Protein AF-A0A914Y2A0-F1 (afdb_monomer_lite)

Foldseek 3Di:
DLLVVQQVVLQVVLLVLLVVLVVLVVVLVVVLVVCVVVVPPDPVVNVVSNVVSVVVSVVSVVCSCPLSVDDPCCNVVVHDDRQRDPVNVVVQLVCLLVVVCPPPPDRNDPVSVVVSVVSSVVSNVVVVVVVVVVVVVVVVVVVVVVVVVVVVVVVVVVVVVVVVVVVVVVVVVCVVVPPDPPCPDPDDDDDD

Secondary structure (DSSP, 8-state):
-HHHHHHHHHHHHHHHHHHHHHHHHHHHHHHHHHHHHTT---HHHHHHHHHHHHHHHHHHHHHHHHHH---HHHHHHT-------HHHHHHHHHHHHTT----SS---SHHHHHHHHHHHHHHHHHHHHHHHHHHHHHHHHHHHHHHHHHHHHHHHHHHHHHHHHHHHHHHHHHHHTT--S-----------

Organism: NCBI:txid310955

Radius of gyration: 39.65 Å; chains: 1; bounding box: 54×58×122 Å

Sequence (192 aa):
MLAYFENPNELATKRQQLNLLYLRQEQFVSSVLQLAENNETDRKVWTDIARMHMHNMSDHLFVAFEKYFLTSTEVKKNSTLEVWTFSTAIFFAVTTLTTIGYGNPVPITRAGRLACILFSLFGIPLTLVTIADLGKFLSEHLIWLYGNYLKMKHYLFRRVENRKEKREHVCEQCQHRGISPHMVPIEEQKFA

Structure (mmCIF, N/CA/C/O backbone):
data_AF-A0A914Y2A0-F1
#
_entry.id   AF-A0A914Y2A0-F1
#
loop_
_atom_site.group_PDB
_atom_site.id
_atom_site.type_symbol
_atom_site.label_atom_id
_atom_site.label_alt_id
_atom_site.label_comp_id
_atom_site.label_asym_id
_atom_site.label_entity_id
_atom_site.label_seq_id
_atom_site.pdbx_PDB_ins_code
_atom_site.Cartn_x
_atom_site.Cartn_y
_atom_site.Cartn_z
_atom_site.occupancy
_atom_site.B_iso_or_equiv
_atom_site.auth_seq_id
_atom_site.auth_comp_id
_atom_site.auth_asym_id
_atom_site.auth_atom_id
_atom_site.pdbx_PDB_model_num
ATOM 1 N N . MET A 1 1 ? -4.923 -12.654 5.489 1.00 57.22 1 MET A N 1
ATOM 2 C CA . MET A 1 1 ? -5.687 -13.378 4.447 1.00 57.22 1 MET A CA 1
ATOM 3 C C . MET A 1 1 ? -5.523 -12.719 3.076 1.00 57.22 1 MET A C 1
ATOM 5 O O . MET A 1 1 ? -4.985 -13.377 2.204 1.00 57.22 1 MET A O 1
ATOM 9 N N . LEU A 1 2 ? -5.857 -11.430 2.903 1.00 62.47 2 LEU A N 1
ATOM 10 C CA . LEU A 1 2 ? -5.622 -10.676 1.651 1.00 62.47 2 LEU A CA 1
ATOM 11 C C . LEU A 1 2 ? -4.149 -10.672 1.198 1.00 62.47 2 LEU A C 1
ATOM 13 O O . LEU A 1 2 ? -3.850 -11.138 0.106 1.00 62.47 2 LEU A O 1
ATOM 17 N N . ALA A 1 3 ? -3.219 -10.281 2.076 1.00 62.06 3 ALA A N 1
ATOM 18 C CA . ALA A 1 3 ? -1.785 -10.263 1.760 1.00 62.06 3 ALA A CA 1
ATOM 19 C C . ALA A 1 3 ? -1.224 -11.634 1.339 1.00 62.06 3 ALA A C 1
ATOM 21 O O . ALA A 1 3 ? -0.366 -11.706 0.478 1.00 62.06 3 ALA A O 1
ATOM 22 N N . TYR A 1 4 ? -1.734 -12.739 1.890 1.00 64.94 4 TYR A N 1
ATOM 23 C CA . TYR A 1 4 ? -1.247 -14.079 1.545 1.00 64.94 4 TYR A CA 1
ATOM 24 C C . TYR A 1 4 ? -1.625 -14.492 0.111 1.00 64.94 4 TYR A C 1
ATOM 26 O O . TYR A 1 4 ? -0.848 -15.162 -0.561 1.00 64.94 4 TYR A O 1
ATOM 34 N N . PHE A 1 5 ? -2.796 -14.065 -0.372 1.00 65.00 5 PHE A N 1
ATOM 35 C CA . PHE A 1 5 ? -3.260 -14.361 -1.731 1.00 65.00 5 PHE A CA 1
ATOM 36 C C . PHE A 1 5 ? -2.763 -13.354 -2.777 1.00 65.00 5 PHE A C 1
ATOM 38 O O . PHE A 1 5 ? -2.503 -13.732 -3.917 1.00 65.00 5 PHE A O 1
ATOM 45 N N . GLU A 1 6 ? -2.635 -12.079 -2.412 1.00 71.50 6 GLU A N 1
ATOM 46 C CA . GLU A 1 6 ? -2.276 -11.001 -3.343 1.00 71.50 6 GLU A CA 1
ATOM 47 C C . GLU A 1 6 ? -0.777 -10.980 -3.662 1.00 71.50 6 GLU A C 1
ATOM 49 O O . GLU A 1 6 ? -0.380 -10.817 -4.816 1.00 71.50 6 GLU A O 1
ATOM 54 N N . ASN A 1 7 ? 0.048 -11.202 -2.638 1.00 77.19 7 ASN A N 1
ATOM 55 C CA . ASN A 1 7 ? 1.496 -11.060 -2.700 1.00 77.19 7 ASN A CA 1
ATOM 56 C C . ASN A 1 7 ? 2.175 -11.901 -3.801 1.00 77.19 7 ASN A C 1
ATOM 58 O O . ASN A 1 7 ? 2.920 -11.321 -4.593 1.00 77.19 7 ASN A O 1
ATOM 62 N N . PRO A 1 8 ? 1.901 -13.216 -3.966 1.00 78.00 8 PRO A N 1
ATOM 63 C CA . PRO A 1 8 ? 2.547 -13.994 -5.026 1.00 78.00 8 PRO A CA 1
ATOM 64 C C . PRO A 1 8 ? 2.156 -13.518 -6.432 1.00 78.00 8 PRO A C 1
ATOM 66 O O . PRO A 1 8 ? 2.989 -13.515 -7.338 1.00 78.00 8 PRO A O 1
ATOM 69 N N . ASN A 1 9 ? 0.906 -13.086 -6.622 1.00 78.56 9 ASN A N 1
ATOM 70 C CA . ASN A 1 9 ? 0.416 -12.663 -7.931 1.00 78.56 9 ASN A CA 1
ATOM 71 C C . ASN A 1 9 ? 0.926 -11.261 -8.305 1.00 78.56 9 ASN A C 1
ATOM 73 O O . ASN A 1 9 ? 1.260 -11.001 -9.464 1.00 78.56 9 ASN A O 1
ATOM 77 N N . GLU A 1 10 ? 1.038 -10.365 -7.321 1.00 78.69 10 GLU A N 1
ATOM 78 C CA . GLU A 1 10 ? 1.652 -9.053 -7.514 1.00 78.69 10 GLU A CA 1
ATOM 79 C C . GLU A 1 10 ? 3.151 -9.177 -7.814 1.00 78.69 10 GLU A C 1
ATOM 81 O O . GLU A 1 10 ? 3.614 -8.585 -8.792 1.00 78.69 10 GLU A O 1
ATOM 86 N N . LEU A 1 11 ? 3.896 -9.994 -7.054 1.00 82.38 11 LEU A N 1
ATOM 87 C CA . LEU A 1 11 ? 5.323 -10.221 -7.314 1.00 82.38 11 LEU A CA 1
ATOM 88 C C . LEU A 1 11 ? 5.560 -10.801 -8.708 1.00 82.38 11 LEU A C 1
ATOM 90 O O . LEU A 1 11 ? 6.432 -10.315 -9.428 1.00 82.38 11 LEU A O 1
ATOM 94 N N . ALA A 1 12 ? 4.785 -11.813 -9.106 1.00 83.69 12 ALA A N 1
ATOM 95 C CA . ALA A 1 12 ? 4.912 -12.426 -10.426 1.00 83.69 12 ALA A CA 1
ATOM 96 C C . ALA A 1 12 ? 4.659 -11.405 -11.545 1.00 83.69 12 ALA A C 1
ATOM 98 O O . ALA A 1 12 ? 5.443 -11.308 -12.492 1.00 83.69 12 ALA A O 1
ATOM 99 N N . THR A 1 13 ? 3.613 -10.586 -11.401 1.00 83.69 13 THR A N 1
ATOM 100 C CA . THR A 1 13 ? 3.273 -9.547 -12.381 1.00 83.69 13 THR A CA 1
ATOM 101 C C . THR A 1 13 ? 4.366 -8.480 -12.459 1.00 83.69 13 THR A C 1
ATOM 103 O O . THR A 1 13 ? 4.811 -8.137 -13.557 1.00 83.69 13 THR A O 1
ATOM 106 N N . LYS A 1 14 ? 4.861 -7.994 -11.313 1.00 85.69 14 LYS A N 1
ATOM 107 C CA . LYS A 1 14 ? 5.969 -7.027 -11.256 1.00 85.69 14 LYS A CA 1
ATOM 108 C C . LYS A 1 14 ? 7.238 -7.590 -11.881 1.00 85.69 14 LYS A C 1
ATOM 110 O O . LYS A 1 14 ? 7.864 -6.912 -12.694 1.00 85.69 14 LYS A O 1
ATOM 115 N N . ARG A 1 15 ? 7.584 -8.844 -11.577 1.00 88.12 15 ARG A N 1
ATOM 116 C CA . ARG A 1 15 ? 8.750 -9.527 -12.154 1.00 88.12 15 ARG A CA 1
ATOM 117 C C . ARG A 1 15 ? 8.633 -9.642 -13.671 1.00 88.12 15 ARG A C 1
ATOM 119 O O . ARG A 1 15 ? 9.605 -9.386 -14.375 1.00 88.12 15 ARG A O 1
ATOM 126 N N . GLN A 1 16 ? 7.448 -9.970 -14.181 1.00 88.81 16 GLN A N 1
ATOM 127 C CA . GLN A 1 16 ? 7.201 -10.036 -15.619 1.00 88.81 16 GLN A CA 1
ATOM 128 C C . GLN A 1 16 ? 7.364 -8.667 -16.295 1.00 88.81 16 GLN A C 1
ATOM 130 O O . GLN A 1 16 ? 8.034 -8.582 -17.321 1.00 88.81 16 GLN A O 1
ATOM 135 N N . GLN A 1 17 ? 6.801 -7.594 -15.728 1.00 88.81 17 GLN A N 1
ATOM 136 C CA . GLN A 1 17 ? 6.954 -6.241 -16.288 1.00 88.81 17 GLN A CA 1
ATOM 137 C C . GLN A 1 17 ? 8.407 -5.766 -16.258 1.00 88.81 17 GLN A C 1
ATOM 139 O O . GLN A 1 17 ? 8.889 -5.180 -17.225 1.00 88.81 17 GLN A O 1
ATOM 144 N N . LEU A 1 18 ? 9.123 -6.075 -15.179 1.00 89.44 18 LEU A N 1
ATOM 145 C CA . LEU A 1 18 ? 10.545 -5.794 -15.051 1.00 89.44 18 LEU A CA 1
ATOM 146 C C . LEU A 1 18 ? 11.345 -6.496 -16.162 1.00 89.44 18 LEU A C 1
ATOM 148 O O . LEU A 1 18 ? 12.092 -5.844 -16.884 1.00 89.44 18 LEU A O 1
ATOM 152 N N . ASN A 1 19 ? 11.118 -7.797 -16.370 1.00 91.31 19 ASN A N 1
ATOM 153 C CA . ASN A 1 19 ? 11.771 -8.557 -17.438 1.00 91.31 19 ASN A CA 1
ATOM 154 C C . ASN A 1 19 ? 11.473 -7.972 -18.829 1.00 91.31 19 ASN A C 1
ATOM 156 O O . ASN A 1 19 ? 12.371 -7.900 -19.664 1.00 91.31 19 ASN A O 1
ATOM 160 N N . LEU A 1 20 ? 10.237 -7.524 -19.076 1.00 90.88 20 LEU A N 1
ATOM 161 C CA . LEU A 1 20 ? 9.863 -6.871 -20.336 1.00 90.88 20 LEU A CA 1
ATOM 162 C C . LEU A 1 20 ? 10.605 -5.544 -20.547 1.00 90.88 20 LEU A C 1
ATOM 164 O O . LEU A 1 20 ? 11.030 -5.267 -21.668 1.00 90.88 20 LEU A O 1
ATOM 168 N N . LEU A 1 21 ? 10.786 -4.739 -19.496 1.00 90.50 21 LEU A N 1
ATOM 169 C CA . LEU A 1 21 ? 11.558 -3.493 -19.568 1.00 90.50 21 LEU A CA 1
ATOM 170 C C . LEU A 1 21 ? 13.028 -3.762 -19.903 1.00 90.50 21 LEU A C 1
ATOM 172 O O . LEU A 1 21 ? 13.578 -3.093 -20.774 1.00 90.50 21 LEU A O 1
ATOM 176 N N . TYR A 1 22 ? 13.642 -4.763 -19.272 1.00 90.12 22 TYR A N 1
ATOM 177 C CA . TYR A 1 22 ? 15.021 -5.154 -19.579 1.00 90.12 22 TYR A CA 1
ATOM 178 C C . TYR A 1 22 ? 15.163 -5.700 -21.000 1.00 90.12 22 TYR A C 1
ATOM 180 O O . TYR A 1 22 ? 16.041 -5.268 -21.739 1.00 90.12 22 TYR A O 1
ATOM 188 N N . LEU A 1 23 ? 14.252 -6.573 -21.433 1.00 92.44 23 LEU A N 1
ATOM 189 C CA . LEU A 1 23 ? 14.251 -7.092 -22.800 1.00 92.44 23 LEU A CA 1
ATOM 190 C C . LEU A 1 23 ? 14.114 -5.964 -23.837 1.00 92.44 23 LEU A C 1
ATOM 192 O O . LEU A 1 23 ? 14.756 -6.009 -24.882 1.00 92.44 23 LEU A O 1
ATOM 196 N N . ARG A 1 24 ? 13.337 -4.915 -23.533 1.00 90.69 24 ARG A N 1
ATOM 197 C CA . ARG A 1 24 ? 13.223 -3.707 -24.368 1.00 90.69 24 ARG A CA 1
ATOM 198 C C . ARG A 1 24 ? 14.543 -2.951 -24.491 1.00 90.69 24 ARG A C 1
ATOM 200 O O . ARG A 1 24 ? 14.857 -2.451 -25.569 1.00 90.69 24 ARG A O 1
ATOM 207 N N . GLN A 1 25 ? 15.270 -2.826 -23.382 1.00 91.62 25 GLN A N 1
ATOM 208 C CA . GLN A 1 25 ? 16.567 -2.152 -23.344 1.00 91.62 25 GLN A CA 1
ATOM 209 C C . GLN A 1 25 ? 17.583 -2.911 -24.191 1.00 91.62 25 GLN A C 1
ATOM 211 O O . GLN A 1 25 ? 18.225 -2.304 -25.044 1.00 91.62 25 GLN A O 1
ATOM 216 N N . GLU A 1 26 ? 17.650 -4.233 -24.032 1.00 92.94 26 GLU A N 1
ATOM 217 C CA . GLU A 1 26 ? 18.507 -5.095 -24.852 1.00 92.94 26 GLU A CA 1
ATOM 218 C C . GLU A 1 26 ? 18.142 -5.000 -26.337 1.00 92.94 26 GLU A C 1
ATOM 220 O O . GLU A 1 26 ? 19.017 -4.826 -27.181 1.00 92.94 26 GLU A O 1
ATOM 225 N N . GLN A 1 27 ? 16.845 -5.011 -26.669 1.00 93.50 27 GLN A N 1
ATOM 226 C CA . GLN A 1 27 ? 16.384 -4.804 -28.044 1.00 93.50 27 GLN A CA 1
ATOM 227 C C . GLN A 1 27 ? 16.846 -3.458 -28.605 1.00 93.50 27 GLN A C 1
ATOM 229 O O . GLN A 1 27 ? 17.361 -3.415 -29.717 1.00 93.50 27 GLN A O 1
ATOM 234 N N . PHE A 1 28 ? 16.713 -2.370 -27.845 1.00 94.31 28 PHE A N 1
ATOM 235 C CA . PHE A 1 28 ? 17.199 -1.057 -28.269 1.00 94.31 28 PHE A CA 1
ATOM 236 C C . PHE A 1 28 ? 18.710 -1.059 -28.524 1.00 94.31 28 PHE A C 1
ATOM 238 O O . PHE A 1 28 ? 19.144 -0.623 -29.590 1.00 94.31 28 PHE A O 1
ATOM 245 N N . VAL A 1 29 ? 19.500 -1.582 -27.581 1.00 94.69 29 VAL A N 1
ATOM 246 C CA . VAL A 1 29 ? 20.959 -1.682 -27.727 1.00 94.69 29 VAL A CA 1
ATOM 247 C C . VAL A 1 29 ? 21.313 -2.510 -28.962 1.00 94.69 29 VAL A C 1
ATOM 249 O O . VAL A 1 29 ? 22.129 -2.071 -29.768 1.00 94.69 29 VAL A O 1
ATOM 252 N N . SER A 1 30 ? 20.650 -3.650 -29.168 1.00 94.81 30 SER A N 1
ATOM 253 C CA . SER A 1 30 ? 20.883 -4.509 -30.331 1.00 94.81 30 SER A CA 1
ATOM 254 C C . SER A 1 30 ? 20.553 -3.814 -31.656 1.00 94.81 30 SER A C 1
ATOM 256 O O . SER A 1 30 ? 21.367 -3.869 -32.572 1.00 94.81 30 SER A O 1
ATOM 258 N N . SER A 1 31 ? 19.436 -3.081 -31.746 1.00 93.94 31 SER A N 1
ATOM 259 C CA . SER A 1 31 ? 19.069 -2.317 -32.946 1.00 93.94 31 SER A CA 1
ATOM 260 C C . SER A 1 31 ? 20.110 -1.245 -33.270 1.00 93.94 31 SER A C 1
ATOM 262 O O . SER A 1 31 ? 20.460 -1.044 -34.428 1.00 93.94 31 SER A O 1
ATOM 264 N N . VAL A 1 32 ? 20.623 -0.556 -32.247 1.00 93.81 32 VAL A N 1
ATOM 265 C CA . VAL A 1 32 ? 21.654 0.478 -32.417 1.00 93.81 32 VAL A CA 1
ATOM 266 C C . VAL A 1 32 ? 22.982 -0.137 -32.861 1.00 93.81 32 VAL A C 1
ATOM 268 O O . VAL A 1 32 ? 23.632 0.393 -33.760 1.00 93.81 32 VAL A O 1
ATOM 271 N N . LEU A 1 33 ? 23.380 -1.269 -32.274 1.00 94.44 33 LEU A N 1
ATOM 272 C CA . LEU A 1 33 ? 24.596 -1.980 -32.672 1.00 94.44 33 LEU A CA 1
ATOM 273 C C . LEU A 1 33 ? 24.496 -2.544 -34.095 1.00 94.44 33 LEU A C 1
ATOM 275 O O . LEU A 1 33 ? 25.471 -2.465 -34.834 1.00 94.44 33 LEU A O 1
ATOM 279 N N . GLN A 1 34 ? 23.325 -3.028 -34.514 1.00 94.88 34 GLN A N 1
ATOM 280 C CA . GLN A 1 34 ? 23.100 -3.497 -35.886 1.00 94.88 34 GLN A CA 1
ATOM 281 C C . GLN A 1 34 ? 23.265 -2.382 -36.925 1.00 94.88 34 GLN A C 1
ATOM 283 O O . GLN A 1 34 ? 23.811 -2.623 -37.998 1.00 94.88 34 GLN A O 1
ATOM 288 N N . LEU A 1 35 ? 22.844 -1.150 -36.620 1.00 93.31 35 LEU A N 1
ATOM 289 C CA . LEU A 1 35 ? 23.107 -0.005 -37.504 1.00 93.31 35 LEU A CA 1
ATOM 290 C C . LEU A 1 35 ? 24.606 0.267 -37.650 1.00 93.31 35 LEU A C 1
ATOM 292 O O . LEU A 1 35 ? 25.067 0.585 -38.746 1.00 93.31 35 LEU A O 1
ATOM 296 N N . ALA A 1 36 ? 25.360 0.124 -36.556 1.00 93.44 36 ALA A N 1
ATOM 297 C CA . ALA A 1 36 ? 26.812 0.259 -36.581 1.00 93.44 36 ALA A CA 1
ATOM 298 C C . ALA A 1 36 ? 27.463 -0.848 -37.424 1.00 93.44 36 ALA A C 1
ATOM 300 O O . ALA A 1 36 ? 28.336 -0.560 -38.237 1.00 93.44 36 ALA A O 1
ATOM 301 N N . GLU A 1 37 ? 27.020 -2.095 -37.256 1.00 95.06 37 GLU A N 1
ATOM 302 C CA . GLU A 1 37 ? 27.532 -3.257 -37.992 1.00 95.06 37 GLU A CA 1
ATOM 303 C C . GLU A 1 37 ? 27.251 -3.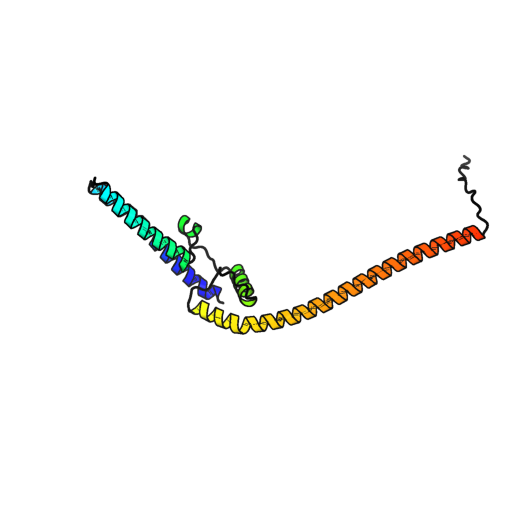157 -39.500 1.00 95.06 37 GLU A C 1
ATOM 305 O O . GLU A 1 37 ? 28.107 -3.491 -40.317 1.00 95.06 37 GLU A O 1
ATOM 310 N N . ASN A 1 38 ? 26.097 -2.600 -39.873 1.00 94.50 38 ASN A N 1
ATOM 311 C CA . ASN A 1 38 ? 25.712 -2.371 -41.266 1.00 94.50 38 ASN A CA 1
ATOM 312 C C . ASN A 1 38 ? 26.363 -1.121 -41.896 1.00 94.50 38 ASN A C 1
ATOM 314 O O . ASN A 1 38 ? 26.072 -0.811 -43.051 1.00 94.50 38 ASN A O 1
ATOM 318 N N . ASN A 1 39 ? 27.242 -0.402 -41.179 1.00 93.12 39 ASN A N 1
ATOM 319 C CA . ASN A 1 39 ? 27.865 0.854 -41.626 1.00 93.12 39 ASN A CA 1
ATOM 320 C C . ASN A 1 39 ? 26.851 1.937 -42.066 1.00 93.12 39 ASN A C 1
ATOM 322 O O . ASN A 1 39 ? 27.143 2.762 -42.938 1.00 93.12 39 ASN A O 1
ATOM 326 N N . GLU A 1 40 ? 25.666 1.976 -41.451 1.00 90.25 40 GLU A N 1
ATOM 327 C CA . GLU A 1 40 ? 24.676 3.018 -41.731 1.00 90.25 40 GLU A CA 1
ATOM 328 C C . GLU A 1 40 ? 25.195 4.380 -41.256 1.00 90.25 40 GLU A C 1
ATOM 330 O O . GLU A 1 40 ? 25.477 4.577 -40.075 1.00 90.25 40 GLU A O 1
ATOM 335 N N . THR A 1 41 ? 25.318 5.349 -42.165 1.00 91.81 41 THR A N 1
ATOM 336 C CA . THR A 1 41 ? 25.848 6.694 -41.854 1.00 91.81 41 THR A CA 1
ATOM 337 C C . THR A 1 41 ? 24.773 7.779 -41.841 1.00 91.81 41 THR A C 1
ATOM 339 O O . THR A 1 41 ? 25.036 8.899 -41.393 1.00 91.81 41 THR A O 1
ATOM 342 N N . ASP A 1 42 ? 23.548 7.469 -42.284 1.00 94.81 42 ASP A N 1
ATOM 343 C CA . ASP A 1 42 ? 22.464 8.448 -42.317 1.00 94.81 42 ASP A CA 1
ATOM 344 C C . ASP A 1 42 ? 21.961 8.761 -40.904 1.00 94.81 42 ASP A C 1
ATOM 346 O O . ASP A 1 42 ? 21.235 7.992 -40.270 1.00 94.81 42 ASP A O 1
ATOM 350 N N . ARG A 1 43 ? 22.299 9.961 -40.425 1.00 93.50 43 ARG A N 1
ATOM 351 C CA . ARG A 1 43 ? 21.859 10.478 -39.128 1.00 93.50 43 ARG A CA 1
ATOM 352 C C . ARG A 1 43 ? 20.343 10.395 -38.943 1.00 93.50 43 ARG A C 1
ATOM 354 O O . ARG A 1 43 ? 19.915 10.191 -37.809 1.00 93.50 43 ARG A O 1
ATOM 361 N N . LYS A 1 44 ? 19.539 10.555 -40.003 1.00 94.62 44 LYS A N 1
ATOM 362 C CA . LYS A 1 44 ? 18.073 10.479 -39.895 1.00 94.62 44 LYS A CA 1
ATOM 363 C C . LYS A 1 44 ? 17.633 9.099 -39.413 1.00 94.62 44 LYS A C 1
ATOM 365 O O . LYS A 1 44 ? 16.918 9.023 -38.417 1.00 94.62 44 LYS A O 1
ATOM 370 N N . VAL A 1 45 ? 18.172 8.036 -40.013 1.00 93.56 45 VAL A N 1
ATOM 371 C CA . VAL A 1 45 ? 17.889 6.637 -39.649 1.00 93.56 45 VAL A CA 1
ATOM 372 C C . VAL A 1 45 ? 18.244 6.361 -38.186 1.00 93.56 45 VAL A C 1
ATOM 374 O O . VAL A 1 45 ? 17.412 5.856 -37.430 1.00 93.56 45 VAL A O 1
ATOM 377 N N . TRP A 1 46 ? 19.435 6.783 -37.745 1.00 94.06 46 TRP A N 1
ATOM 378 C CA . TRP A 1 46 ? 19.852 6.669 -36.341 1.00 94.06 46 TRP A CA 1
ATOM 379 C C . TRP A 1 46 ? 18.905 7.409 -35.397 1.00 94.06 46 TRP A C 1
ATOM 381 O O . TRP A 1 46 ? 18.500 6.868 -34.364 1.00 94.06 46 TRP A O 1
ATOM 391 N N . THR A 1 47 ? 18.537 8.647 -35.743 1.00 94.44 47 THR A N 1
ATOM 392 C CA . THR A 1 47 ? 17.635 9.442 -34.905 1.00 94.44 47 THR A CA 1
ATOM 393 C C . THR A 1 47 ? 16.227 8.867 -34.852 1.00 94.44 47 THR A C 1
ATOM 395 O O . THR A 1 47 ? 15.610 8.921 -33.790 1.00 94.44 47 THR A O 1
ATOM 398 N N . ASP A 1 48 ? 15.728 8.298 -35.947 1.00 95.00 48 ASP A N 1
ATOM 399 C CA . ASP A 1 48 ? 14.375 7.754 -36.015 1.00 95.00 48 ASP A CA 1
ATOM 400 C C . ASP A 1 48 ? 14.268 6.444 -35.230 1.00 95.00 48 ASP A C 1
ATOM 402 O O . ASP A 1 48 ? 13.345 6.290 -34.428 1.00 95.00 48 ASP A O 1
ATOM 406 N N . ILE A 1 49 ? 15.260 5.554 -35.344 1.00 93.88 49 ILE A N 1
ATOM 407 C CA . ILE A 1 49 ? 15.319 4.315 -34.554 1.00 93.88 49 ILE A CA 1
ATOM 408 C C . ILE A 1 49 ? 15.472 4.633 -33.065 1.00 93.88 49 ILE A C 1
ATOM 410 O O . ILE A 1 49 ? 14.713 4.112 -32.242 1.00 93.88 49 ILE A O 1
ATOM 414 N N . ALA A 1 50 ? 16.388 5.535 -32.701 1.00 94.50 50 ALA A N 1
ATOM 415 C CA . ALA A 1 50 ? 16.569 5.923 -31.306 1.00 94.50 50 ALA A CA 1
ATOM 416 C C . ALA A 1 50 ? 15.305 6.556 -30.713 1.00 94.50 50 ALA A C 1
ATOM 418 O O . ALA A 1 50 ? 14.871 6.165 -29.627 1.00 94.50 50 ALA A O 1
ATOM 419 N N . ARG A 1 51 ? 14.669 7.481 -31.443 1.00 95.31 51 ARG A N 1
ATOM 420 C CA . ARG A 1 51 ? 13.433 8.141 -31.005 1.00 95.31 51 ARG A CA 1
ATOM 421 C C . ARG A 1 51 ? 12.284 7.139 -30.861 1.00 95.31 51 ARG A C 1
ATOM 423 O O . ARG A 1 51 ? 11.582 7.175 -29.853 1.00 95.31 51 ARG A O 1
ATOM 430 N N . MET A 1 52 ? 12.120 6.223 -31.815 1.00 93.56 52 MET A N 1
ATOM 431 C CA . MET A 1 52 ? 11.089 5.181 -31.773 1.00 93.56 52 MET A CA 1
ATOM 432 C C . MET A 1 52 ? 11.255 4.264 -30.552 1.00 93.56 52 MET A C 1
ATOM 434 O O . MET A 1 52 ? 10.298 4.043 -29.808 1.00 93.56 52 MET A O 1
ATOM 438 N N . HIS A 1 53 ? 12.465 3.758 -30.301 1.00 93.88 53 HIS A N 1
ATOM 439 C CA . HIS A 1 53 ? 12.723 2.910 -29.134 1.00 93.88 53 HIS A CA 1
ATOM 440 C C . HIS A 1 53 ? 12.577 3.671 -27.810 1.00 93.88 53 HIS A C 1
ATOM 442 O O . HIS A 1 53 ? 12.028 3.116 -26.857 1.00 93.88 53 HIS A O 1
ATOM 448 N N . MET A 1 54 ? 13.009 4.936 -27.747 1.00 93.50 54 MET A N 1
ATOM 449 C CA . MET A 1 54 ? 12.828 5.782 -26.563 1.00 93.50 54 MET A CA 1
ATOM 450 C C . MET A 1 54 ? 11.349 6.009 -26.236 1.00 93.50 54 MET A C 1
ATOM 452 O O . MET A 1 54 ? 10.970 5.849 -25.076 1.00 93.50 54 MET A O 1
ATOM 456 N N . HIS A 1 55 ? 10.508 6.317 -27.230 1.00 93.38 55 HIS A N 1
ATOM 457 C CA . HIS A 1 55 ? 9.062 6.453 -27.014 1.00 93.38 55 HIS A CA 1
ATOM 458 C C . HIS A 1 55 ? 8.437 5.138 -26.545 1.00 93.38 55 HIS A C 1
ATOM 460 O O . HIS A 1 55 ? 7.804 5.110 -25.492 1.00 93.38 55 HIS A O 1
ATOM 466 N N . ASN A 1 56 ? 8.717 4.027 -27.233 1.00 91.38 56 ASN A N 1
ATOM 467 C CA . ASN A 1 56 ? 8.196 2.712 -26.846 1.00 91.38 56 ASN A CA 1
ATOM 468 C C . ASN A 1 56 ? 8.630 2.304 -25.427 1.00 91.38 56 ASN A C 1
ATOM 470 O O . ASN A 1 56 ? 7.869 1.682 -24.6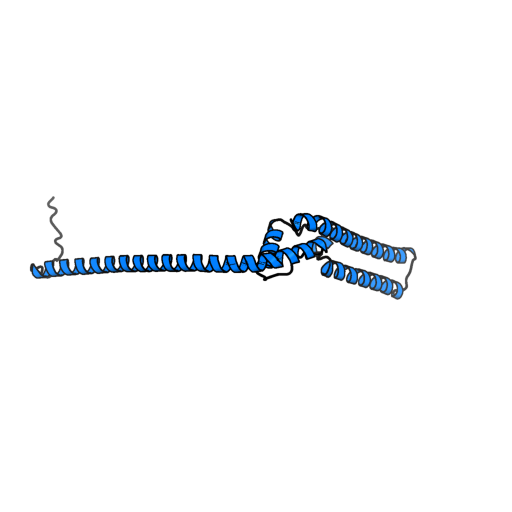83 1.00 91.38 56 ASN A O 1
ATOM 474 N N . MET A 1 57 ? 9.866 2.618 -25.033 1.00 91.50 57 MET A N 1
ATOM 475 C CA . MET A 1 57 ? 10.348 2.370 -23.675 1.00 91.50 57 MET A CA 1
ATOM 476 C C . MET A 1 57 ? 9.632 3.265 -22.658 1.00 91.50 57 MET A C 1
ATOM 478 O O . MET A 1 57 ? 9.184 2.753 -21.634 1.00 91.50 57 MET A O 1
ATOM 482 N N . SER A 1 58 ? 9.498 4.561 -22.948 1.00 92.88 58 SER A N 1
ATOM 483 C CA . SER A 1 58 ? 8.808 5.530 -22.089 1.00 92.88 58 SER A CA 1
ATOM 484 C C . SER A 1 58 ? 7.357 5.126 -21.829 1.00 92.88 58 SER A C 1
ATOM 486 O O . SER A 1 58 ? 6.939 5.090 -20.673 1.00 92.88 58 SER A O 1
ATOM 488 N N . ASP A 1 59 ? 6.615 4.738 -22.866 1.00 91.94 59 ASP A N 1
ATOM 489 C CA . ASP A 1 59 ? 5.211 4.332 -22.736 1.00 91.94 59 ASP A CA 1
ATOM 490 C C . ASP A 1 59 ? 5.062 3.112 -21.825 1.00 91.94 59 ASP A C 1
ATOM 492 O O . ASP A 1 59 ? 4.208 3.064 -20.940 1.00 91.94 59 ASP A O 1
ATOM 496 N N . HIS A 1 60 ? 5.948 2.128 -21.978 1.00 90.12 60 HIS A N 1
ATOM 497 C CA . HIS A 1 60 ? 5.928 0.953 -21.114 1.00 90.12 60 HIS A CA 1
ATOM 498 C C . HIS A 1 60 ? 6.394 1.236 -19.696 1.00 90.12 60 HIS A C 1
ATOM 500 O O . HIS A 1 60 ? 5.879 0.615 -18.770 1.00 90.12 60 HIS A O 1
ATOM 506 N N . LEU A 1 61 ? 7.341 2.153 -19.511 1.00 91.94 61 LEU A N 1
ATOM 507 C CA . LEU A 1 61 ? 7.753 2.593 -18.186 1.00 91.94 61 LEU A CA 1
ATOM 508 C C . LEU A 1 61 ? 6.586 3.288 -17.472 1.00 91.94 61 LEU A C 1
ATOM 510 O O . LEU A 1 61 ? 6.321 3.000 -16.307 1.00 91.94 61 LEU A O 1
ATOM 514 N N . PHE A 1 62 ? 5.849 4.136 -18.189 1.00 91.50 62 PHE A N 1
ATOM 515 C CA . PHE A 1 62 ? 4.660 4.801 -17.669 1.00 91.50 62 PHE A CA 1
ATOM 516 C C . PHE A 1 62 ? 3.584 3.787 -17.269 1.00 91.50 62 PHE A C 1
ATOM 518 O O . PHE A 1 62 ? 3.123 3.796 -16.129 1.00 91.50 62 PHE A O 1
ATOM 525 N N . VAL A 1 63 ? 3.271 2.828 -18.147 1.00 89.62 63 VAL A N 1
ATOM 526 C CA . VAL A 1 63 ? 2.326 1.743 -17.837 1.00 89.62 63 VAL A CA 1
ATOM 527 C C . VAL A 1 63 ? 2.812 0.890 -16.657 1.00 89.62 63 VAL A C 1
ATOM 529 O O . VAL A 1 63 ? 2.011 0.515 -15.802 1.00 89.62 63 VAL A O 1
ATOM 532 N N . ALA A 1 64 ? 4.109 0.583 -16.579 1.00 88.94 64 ALA A N 1
ATOM 533 C CA . ALA A 1 64 ? 4.701 -0.166 -15.472 1.00 88.94 64 ALA A CA 1
ATOM 534 C C . ALA A 1 64 ? 4.520 0.556 -14.126 1.00 88.94 64 ALA A C 1
ATOM 536 O O . ALA A 1 64 ? 4.152 -0.072 -13.131 1.00 88.94 64 ALA A O 1
ATOM 537 N N . PHE A 1 65 ? 4.729 1.871 -14.098 1.00 89.12 65 PHE A N 1
ATOM 538 C CA . PHE A 1 65 ? 4.570 2.681 -12.893 1.00 89.12 65 PHE A CA 1
ATOM 539 C C . PHE A 1 65 ? 3.108 2.900 -12.509 1.00 89.12 65 PHE A C 1
ATOM 541 O O . PHE A 1 65 ? 2.757 2.715 -11.347 1.00 89.12 65 PHE A O 1
ATOM 548 N N . GLU A 1 66 ? 2.245 3.240 -13.462 1.00 86.44 66 GLU A N 1
ATOM 549 C CA . GLU A 1 66 ? 0.852 3.587 -13.174 1.00 86.44 66 GLU A CA 1
ATOM 550 C C . GLU A 1 66 ? -0.010 2.349 -12.900 1.00 86.44 66 GLU A C 1
ATOM 552 O O . GLU A 1 66 ? -0.771 2.304 -11.935 1.00 86.44 66 GLU A O 1
ATOM 557 N N . LYS A 1 67 ? 0.106 1.315 -13.740 1.00 83.81 67 LYS A N 1
ATOM 558 C CA . LYS A 1 67 ? -0.796 0.156 -13.691 1.00 83.81 67 LYS A CA 1
ATOM 559 C C . LYS A 1 67 ? -0.320 -0.934 -12.740 1.00 83.81 67 LYS A C 1
ATOM 561 O O . LYS A 1 67 ? -1.141 -1.643 -12.159 1.00 83.81 67 LYS A O 1
ATOM 566 N N . TYR A 1 68 ? 0.994 -1.102 -12.625 1.00 83.25 68 TYR A N 1
ATOM 567 C CA . TYR A 1 68 ? 1.606 -2.192 -11.864 1.00 83.25 68 TYR A CA 1
ATOM 568 C C . TYR A 1 68 ? 2.362 -1.704 -10.624 1.00 83.25 68 TYR A C 1
ATOM 570 O O . TYR A 1 68 ? 2.959 -2.526 -9.927 1.00 83.25 68 TYR A O 1
ATOM 578 N N . PHE A 1 69 ? 2.314 -0.396 -10.336 1.00 83.88 69 PHE A N 1
ATOM 579 C CA . PHE A 1 69 ? 2.929 0.229 -9.162 1.00 83.88 69 PHE A CA 1
ATOM 580 C C . PHE A 1 69 ? 4.398 -0.177 -8.980 1.00 83.88 69 PHE A C 1
ATOM 582 O O . PHE A 1 69 ? 4.842 -0.443 -7.859 1.00 83.88 69 PHE A O 1
ATOM 589 N N . LEU A 1 70 ? 5.150 -0.283 -10.085 1.00 86.31 70 LEU A N 1
ATOM 590 C CA . LEU A 1 70 ? 6.597 -0.459 -9.995 1.00 86.31 70 LEU A CA 1
ATOM 591 C C . LEU A 1 70 ? 7.223 0.808 -9.410 1.00 86.31 70 LEU A C 1
ATOM 593 O O . LEU A 1 70 ? 6.849 1.932 -9.741 1.00 86.31 70 LEU A O 1
ATOM 597 N N . THR A 1 71 ? 8.228 0.625 -8.569 1.00 86.19 71 THR A N 1
ATOM 598 C CA . THR A 1 71 ? 9.014 1.729 -8.023 1.00 86.19 71 THR A CA 1
ATOM 599 C C . THR A 1 71 ? 10.277 1.929 -8.856 1.00 86.19 71 THR A C 1
ATOM 601 O O . THR A 1 71 ? 10.856 0.983 -9.394 1.00 86.19 71 THR A O 1
ATOM 604 N N . SER A 1 72 ? 10.782 3.161 -8.924 1.00 86.38 72 SER A N 1
ATOM 605 C CA . SER A 1 72 ? 12.061 3.454 -9.589 1.00 86.38 72 SER A CA 1
ATOM 606 C C . SER A 1 72 ? 13.238 2.659 -9.004 1.00 86.38 72 SER A C 1
ATOM 608 O O . SER A 1 72 ? 14.188 2.341 -9.717 1.00 86.38 72 SER A O 1
ATOM 610 N N . THR A 1 73 ? 13.178 2.300 -7.720 1.00 85.50 73 THR A N 1
ATOM 611 C CA . THR A 1 73 ? 14.161 1.443 -7.047 1.00 85.50 73 THR A CA 1
ATOM 612 C C . THR A 1 73 ? 14.138 0.010 -7.568 1.00 85.50 73 THR A C 1
ATOM 614 O O . THR A 1 73 ? 15.208 -0.574 -7.718 1.00 85.50 73 THR A O 1
ATOM 617 N N . GLU A 1 74 ? 12.961 -0.530 -7.886 1.00 86.50 74 GLU A N 1
ATOM 618 C CA . GLU A 1 74 ? 12.791 -1.879 -8.441 1.00 86.50 74 GLU A CA 1
ATOM 619 C C . GLU A 1 74 ? 13.371 -1.956 -9.854 1.00 86.50 74 GLU A C 1
ATOM 621 O O . GLU A 1 74 ? 14.165 -2.847 -10.154 1.00 86.50 74 GLU A O 1
ATOM 626 N N . VAL A 1 75 ? 13.070 -0.948 -10.682 1.00 88.38 75 VAL A N 1
ATOM 627 C CA . VAL A 1 75 ? 13.621 -0.822 -12.041 1.00 88.38 75 VAL A CA 1
ATOM 628 C C . VAL A 1 75 ? 15.140 -0.643 -12.012 1.00 88.38 75 VAL A C 1
ATOM 630 O O . VAL A 1 75 ? 15.838 -1.271 -12.795 1.00 88.38 75 VAL A O 1
ATOM 633 N N . LYS A 1 76 ? 15.685 0.172 -11.098 1.00 87.00 76 LYS A N 1
ATOM 634 C CA . LYS A 1 76 ? 17.141 0.389 -10.999 1.00 87.00 76 LYS A CA 1
ATOM 635 C C . LYS A 1 76 ? 17.904 -0.830 -10.479 1.00 87.00 76 LYS A C 1
ATOM 637 O O . LYS A 1 76 ? 19.033 -1.054 -10.902 1.00 87.00 76 LYS A O 1
ATOM 642 N N . LYS A 1 77 ? 17.334 -1.576 -9.528 1.00 86.69 77 LYS A N 1
ATOM 643 C CA . LYS A 1 77 ? 18.002 -2.713 -8.869 1.00 86.69 77 LYS A CA 1
ATOM 644 C C . LYS A 1 77 ? 17.719 -4.064 -9.530 1.00 86.69 77 LYS A C 1
ATOM 646 O O . LYS A 1 77 ? 18.257 -5.068 -9.073 1.00 86.69 77 LYS A O 1
ATOM 651 N N . ASN A 1 78 ? 16.885 -4.102 -10.569 1.00 84.56 78 ASN A N 1
ATOM 652 C CA . ASN A 1 78 ? 16.395 -5.335 -11.185 1.00 84.56 78 ASN A CA 1
ATOM 653 C C . ASN A 1 78 ? 15.780 -6.329 -10.173 1.00 84.56 78 ASN A C 1
ATOM 655 O O . ASN A 1 78 ? 15.916 -7.554 -10.294 1.00 84.56 78 ASN A O 1
ATOM 659 N N . SER A 1 79 ? 15.111 -5.817 -9.142 1.00 84.25 79 SER A N 1
ATOM 660 C CA . SER A 1 79 ? 14.538 -6.631 -8.070 1.00 84.25 79 SER A CA 1
ATOM 661 C C . SER A 1 79 ? 13.140 -6.155 -7.709 1.00 84.25 79 SER A C 1
ATOM 663 O O . SER A 1 79 ? 12.861 -4.962 -7.705 1.00 84.25 79 SER A O 1
ATOM 665 N N . THR A 1 80 ? 12.244 -7.100 -7.431 1.00 82.00 80 THR A N 1
ATOM 666 C CA . THR A 1 80 ? 10.884 -6.805 -6.969 1.00 82.00 80 THR A CA 1
ATOM 667 C C . THR A 1 80 ? 10.900 -6.584 -5.465 1.00 82.00 80 THR A C 1
ATOM 669 O O . THR A 1 80 ? 11.484 -7.393 -4.738 1.00 82.00 80 THR A O 1
ATOM 672 N N . LEU A 1 81 ? 10.256 -5.519 -4.996 1.00 79.56 81 LEU A N 1
ATOM 673 C CA . LEU A 1 81 ? 10.078 -5.268 -3.570 1.00 79.56 81 LEU A CA 1
ATOM 674 C C . LEU A 1 81 ? 8.742 -5.844 -3.104 1.00 79.56 81 LEU A C 1
ATOM 676 O O . LEU A 1 81 ? 7.710 -5.696 -3.759 1.00 79.56 81 LEU A O 1
ATOM 680 N N . GLU A 1 82 ? 8.768 -6.495 -1.948 1.00 78.69 82 GLU A N 1
ATOM 681 C CA . GLU A 1 82 ? 7.566 -7.017 -1.314 1.00 78.69 82 GLU A CA 1
ATOM 682 C C . GLU A 1 82 ? 6.790 -5.870 -0.657 1.00 78.69 82 GLU A C 1
ATOM 684 O O . GLU A 1 82 ? 7.183 -5.331 0.377 1.00 78.69 82 GLU A O 1
ATOM 689 N N . VAL A 1 83 ? 5.687 -5.468 -1.287 1.00 80.12 83 VAL A N 1
ATOM 690 C CA . VAL A 1 83 ? 4.826 -4.381 -0.795 1.00 80.12 83 VAL A CA 1
ATOM 691 C C . VAL A 1 83 ? 3.858 -4.876 0.293 1.00 80.12 83 VAL A C 1
ATOM 693 O O . VAL A 1 83 ? 3.539 -4.149 1.241 1.00 80.12 83 VAL A O 1
ATOM 696 N N . TRP A 1 84 ? 3.423 -6.136 0.207 1.00 82.25 84 TRP A N 1
ATOM 697 C CA . TRP A 1 84 ? 2.460 -6.750 1.126 1.00 82.25 84 TRP A CA 1
ATOM 698 C C . TRP A 1 84 ? 3.130 -7.444 2.312 1.00 82.25 84 TRP A C 1
ATOM 700 O O . TRP A 1 84 ? 3.051 -8.657 2.482 1.00 82.25 84 TRP A O 1
ATOM 710 N N . THR A 1 85 ? 3.744 -6.653 3.184 1.00 85.12 85 THR A N 1
ATOM 711 C CA . THR A 1 85 ? 4.172 -7.111 4.513 1.00 85.12 85 THR A CA 1
ATOM 712 C C . THR A 1 85 ? 2.994 -7.174 5.494 1.00 85.12 85 THR A C 1
ATOM 714 O O . THR A 1 85 ? 1.943 -6.569 5.280 1.00 85.12 85 THR A O 1
ATOM 717 N N . PHE A 1 86 ? 3.163 -7.860 6.626 1.00 84.50 86 PHE A N 1
ATOM 718 C CA . PHE A 1 86 ? 2.138 -7.904 7.678 1.00 84.50 86 PHE A CA 1
ATOM 719 C C . PHE A 1 86 ? 1.744 -6.502 8.176 1.00 84.50 86 PHE A C 1
ATOM 721 O O . PHE A 1 86 ? 0.559 -6.191 8.297 1.00 84.50 86 PHE A O 1
ATOM 728 N N . SER A 1 87 ? 2.733 -5.635 8.401 1.00 87.50 87 SER A N 1
ATOM 729 C CA . SER A 1 87 ? 2.516 -4.268 8.882 1.00 87.50 87 SER A CA 1
ATOM 730 C C . SER A 1 87 ? 1.752 -3.418 7.869 1.00 87.50 87 SER A C 1
ATOM 732 O O . SER A 1 87 ? 0.797 -2.733 8.234 1.00 87.50 87 SER A O 1
ATOM 734 N N . THR A 1 88 ? 2.124 -3.488 6.587 1.00 87.69 88 THR A N 1
ATOM 735 C CA . THR A 1 88 ? 1.424 -2.743 5.530 1.00 87.69 88 THR A CA 1
ATOM 736 C C . THR A 1 88 ? 0.022 -3.294 5.279 1.00 87.69 88 THR A C 1
ATOM 738 O O . THR A 1 88 ? -0.889 -2.518 5.002 1.00 87.69 88 THR A O 1
ATOM 741 N N . ALA A 1 89 ? -0.197 -4.599 5.461 1.00 88.75 89 ALA A N 1
ATOM 742 C CA . ALA A 1 89 ? -1.521 -5.206 5.369 1.00 88.75 89 ALA A CA 1
ATOM 743 C C . ALA A 1 89 ? -2.463 -4.738 6.492 1.00 88.75 89 ALA A C 1
ATOM 745 O O . ALA A 1 89 ? -3.629 -4.446 6.224 1.00 88.75 89 ALA A O 1
ATOM 746 N N . ILE A 1 90 ? -1.971 -4.625 7.733 1.00 90.00 90 ILE A N 1
ATOM 747 C CA . ILE A 1 90 ? -2.749 -4.043 8.840 1.00 90.00 90 ILE A CA 1
ATOM 748 C C . ILE A 1 90 ? -3.032 -2.569 8.567 1.00 90.00 90 ILE A C 1
ATOM 750 O O . ILE A 1 90 ? -4.170 -2.132 8.717 1.00 90.00 90 ILE A O 1
ATOM 754 N N . PHE A 1 91 ? -2.023 -1.809 8.139 1.00 91.00 91 PHE A N 1
ATOM 755 C CA . PHE A 1 91 ? -2.194 -0.399 7.801 1.00 91.00 91 PHE A CA 1
ATOM 756 C C . PHE A 1 91 ? -3.258 -0.200 6.711 1.00 91.00 91 PHE A C 1
ATOM 758 O O . PHE A 1 91 ? -4.159 0.627 6.865 1.00 91.00 91 PHE A O 1
ATOM 765 N N . PHE A 1 92 ? -3.220 -1.009 5.652 1.00 91.00 92 PHE A N 1
ATOM 766 C CA . PHE A 1 92 ? -4.249 -1.029 4.616 1.00 91.00 92 PHE A CA 1
ATOM 767 C C . PHE A 1 92 ? -5.634 -1.367 5.187 1.00 91.00 92 PHE A C 1
ATOM 769 O O . PHE A 1 92 ? -6.603 -0.665 4.902 1.00 91.00 92 PHE A O 1
ATOM 776 N N . ALA A 1 93 ? -5.741 -2.399 6.029 1.00 90.62 93 ALA A N 1
ATOM 777 C CA . ALA A 1 93 ? -7.013 -2.792 6.631 1.00 90.62 93 ALA A CA 1
ATOM 778 C C . ALA A 1 93 ? -7.604 -1.666 7.493 1.00 90.62 93 ALA A C 1
ATOM 780 O O . ALA A 1 93 ? -8.761 -1.300 7.308 1.00 90.62 93 ALA A O 1
ATOM 781 N N . VAL A 1 94 ? -6.803 -1.068 8.379 1.00 91.50 94 VAL A N 1
ATOM 782 C CA . VAL A 1 94 ? -7.241 0.032 9.251 1.00 91.50 94 VAL A CA 1
ATOM 783 C C . VAL A 1 94 ? -7.676 1.238 8.426 1.00 91.50 94 VAL A C 1
ATOM 785 O O . VAL A 1 94 ? -8.771 1.743 8.637 1.00 91.50 94 VAL A O 1
ATOM 788 N N . THR A 1 95 ? -6.865 1.673 7.461 1.00 92.56 95 THR A N 1
ATOM 789 C CA . THR A 1 95 ? -7.172 2.849 6.623 1.00 92.56 95 THR A CA 1
ATOM 790 C C . THR A 1 95 ? -8.375 2.635 5.707 1.00 92.56 95 THR A C 1
ATOM 792 O O . THR A 1 95 ? -9.077 3.594 5.385 1.00 92.56 95 THR A O 1
ATOM 795 N N . THR A 1 96 ? -8.642 1.388 5.315 1.00 92.94 96 THR A N 1
ATOM 796 C CA . THR A 1 96 ? -9.853 1.000 4.582 1.00 92.94 96 THR A CA 1
ATOM 797 C C . THR A 1 96 ? -11.086 1.056 5.483 1.00 92.94 96 THR A C 1
ATOM 799 O O . THR A 1 96 ? -12.109 1.608 5.084 1.00 92.94 96 THR A O 1
ATOM 802 N N . LEU A 1 97 ? -10.995 0.529 6.708 1.00 92.69 97 LEU A N 1
ATOM 803 C CA . LEU A 1 97 ? -12.094 0.542 7.681 1.00 92.69 97 LEU A CA 1
ATOM 804 C C . LEU A 1 97 ? -12.446 1.951 8.156 1.00 92.69 97 LEU A C 1
ATOM 806 O O . LEU A 1 97 ? -13.620 2.278 8.305 1.00 92.69 97 LEU A O 1
ATOM 810 N N . THR A 1 98 ? -11.439 2.798 8.360 1.00 91.38 98 THR A N 1
ATOM 811 C CA . THR A 1 98 ? -11.628 4.205 8.734 1.00 91.38 98 THR A CA 1
ATOM 812 C C . THR A 1 98 ? -11.998 5.088 7.548 1.00 91.38 98 THR A C 1
ATOM 814 O O . THR A 1 98 ? -12.167 6.293 7.721 1.00 91.38 98 THR A O 1
ATOM 817 N N . THR A 1 99 ? -12.141 4.518 6.347 1.00 92.31 99 THR A N 1
ATOM 818 C CA . THR A 1 99 ? -12.468 5.235 5.104 1.00 92.31 99 THR A CA 1
ATOM 819 C C . THR A 1 99 ? -11.468 6.342 4.734 1.00 92.31 99 THR A C 1
ATOM 821 O O . THR A 1 99 ? -11.794 7.231 3.955 1.00 92.31 99 THR A O 1
ATOM 824 N N . ILE A 1 100 ? -10.233 6.280 5.255 1.00 93.88 100 ILE A N 1
ATOM 825 C CA . ILE A 1 100 ? -9.143 7.202 4.887 1.00 93.88 100 ILE A CA 1
ATOM 826 C C . ILE A 1 100 ? -8.642 6.878 3.478 1.00 93.88 100 ILE A C 1
ATOM 828 O O . ILE A 1 100 ? -8.500 7.773 2.653 1.00 93.88 100 ILE A O 1
ATOM 832 N N . GLY A 1 101 ? -8.360 5.595 3.219 1.00 88.19 101 GLY A N 1
ATOM 833 C CA . GLY A 1 101 ? -8.037 5.078 1.888 1.00 88.19 101 GLY A CA 1
ATOM 834 C C . GLY A 1 101 ? -6.908 5.807 1.145 1.00 88.19 101 GLY A C 1
ATOM 835 O O . GLY A 1 101 ? -7.137 6.315 0.055 1.00 88.19 101 GLY A O 1
ATOM 836 N N . TYR A 1 102 ? -5.674 5.801 1.668 1.00 87.31 102 TYR A N 1
ATOM 837 C CA . TYR A 1 102 ? -4.519 6.469 1.030 1.00 87.31 102 TYR A CA 1
ATOM 838 C C . TYR A 1 102 ? -4.200 6.010 -0.404 1.00 87.31 102 TYR A C 1
ATOM 840 O O . TYR A 1 102 ? -3.491 6.707 -1.124 1.00 87.31 102 TYR A O 1
ATOM 848 N N . GLY A 1 103 ? -4.674 4.831 -0.815 1.00 80.75 103 GLY A N 1
ATOM 849 C CA . GLY A 1 103 ? -4.478 4.318 -2.172 1.00 80.75 103 GLY A CA 1
ATOM 850 C C . GLY A 1 103 ? -3.136 3.619 -2.423 1.00 80.75 103 GLY A C 1
ATOM 851 O O . GLY A 1 103 ? -2.866 3.245 -3.560 1.00 80.75 103 GLY A O 1
ATOM 852 N N . ASN A 1 104 ? -2.308 3.395 -1.394 1.00 81.31 104 ASN A N 1
ATOM 853 C CA . ASN A 1 104 ? -1.081 2.598 -1.494 1.00 81.31 104 ASN A CA 1
ATOM 854 C C . ASN A 1 104 ? -0.745 1.924 -0.144 1.00 81.31 104 ASN A C 1
ATOM 856 O O . ASN A 1 104 ? -0.551 2.645 0.839 1.00 81.31 104 ASN A O 1
ATOM 860 N N . PRO A 1 105 ? -0.652 0.582 -0.059 1.00 79.31 105 PRO A N 1
ATOM 861 C CA . PRO A 1 105 ? -0.869 -0.410 -1.124 1.00 79.31 105 PRO A CA 1
ATOM 862 C C . PRO A 1 105 ? -2.354 -0.689 -1.408 1.00 79.31 105 PRO A C 1
ATOM 864 O O . PRO A 1 105 ? -3.190 -0.508 -0.529 1.00 79.31 105 PRO A O 1
ATOM 867 N N . VAL A 1 106 ? -2.690 -1.132 -2.628 1.00 83.62 106 VAL A N 1
ATOM 868 C CA . VAL A 1 106 ? -4.067 -1.479 -3.043 1.00 83.62 106 VAL A CA 1
ATOM 869 C C . VAL A 1 106 ? -4.126 -2.829 -3.754 1.00 83.62 106 VAL A C 1
ATOM 871 O O . VAL A 1 106 ? -3.196 -3.174 -4.482 1.00 83.62 106 VAL A O 1
ATOM 874 N N . PRO A 1 107 ? -5.220 -3.594 -3.593 1.00 84.12 107 PRO A N 1
ATOM 875 C CA . PRO A 1 107 ? -5.374 -4.872 -4.265 1.00 84.12 107 PRO A CA 1
ATOM 876 C C . PRO A 1 107 ? -5.565 -4.687 -5.779 1.00 84.12 107 PRO A C 1
ATOM 878 O O . PRO A 1 107 ? -6.534 -4.081 -6.258 1.00 84.12 107 PRO A O 1
ATOM 881 N N . ILE A 1 108 ? -4.636 -5.223 -6.565 1.00 81.19 108 ILE A N 1
ATOM 882 C CA . ILE A 1 108 ? -4.666 -5.159 -8.034 1.00 81.19 108 ILE A CA 1
ATOM 883 C C . ILE A 1 108 ? -5.457 -6.348 -8.596 1.00 81.19 108 ILE A C 1
ATOM 885 O O . ILE A 1 108 ? -6.080 -6.250 -9.658 1.00 81.19 108 ILE A O 1
ATOM 889 N N . THR A 1 109 ? -5.476 -7.470 -7.876 1.00 83.31 109 THR A N 1
ATOM 890 C CA . THR A 1 109 ? -6.103 -8.712 -8.326 1.00 83.31 109 THR A CA 1
ATOM 891 C C . THR A 1 109 ? -7.629 -8.643 -8.243 1.00 83.31 109 THR A C 1
ATOM 893 O O . THR A 1 109 ? -8.203 -8.019 -7.353 1.00 83.31 109 THR A O 1
ATOM 896 N N . ARG A 1 110 ? -8.333 -9.325 -9.160 1.00 83.38 110 ARG A N 1
ATOM 897 C CA . ARG A 1 110 ? -9.810 -9.379 -9.139 1.00 83.38 110 ARG A CA 1
ATOM 898 C C . ARG A 1 110 ? -10.342 -9.964 -7.826 1.00 83.38 110 ARG A C 1
ATOM 900 O O . ARG A 1 110 ? -11.301 -9.440 -7.269 1.00 83.38 110 ARG A O 1
ATOM 907 N N . ALA A 1 111 ? -9.695 -11.020 -7.331 1.00 82.69 111 ALA A N 1
ATOM 908 C CA . ALA A 1 111 ? -10.054 -11.665 -6.072 1.00 82.69 111 ALA A CA 1
ATOM 909 C C . ALA A 1 111 ? -9.787 -10.755 -4.862 1.00 82.69 111 ALA A C 1
ATOM 911 O O . ALA A 1 111 ? -10.662 -10.616 -4.010 1.00 82.69 111 ALA A O 1
ATOM 912 N N . GLY A 1 112 ? -8.632 -10.082 -4.820 1.00 84.25 112 GLY A N 1
ATOM 913 C CA . GLY A 1 112 ? -8.290 -9.125 -3.766 1.00 84.25 112 GLY A CA 1
ATOM 914 C C . GLY A 1 112 ? -9.257 -7.946 -3.705 1.00 84.25 112 GLY A C 1
ATOM 915 O O . GLY A 1 112 ? -9.732 -7.584 -2.630 1.00 84.25 112 GLY A O 1
ATOM 916 N N . ARG A 1 113 ? -9.655 -7.408 -4.864 1.00 87.88 113 ARG A N 1
ATOM 917 C CA . ARG A 1 113 ? -10.677 -6.351 -4.946 1.00 87.88 113 ARG A CA 1
ATOM 918 C C . ARG A 1 113 ? -12.033 -6.813 -4.421 1.00 87.88 113 ARG A C 1
ATOM 920 O O . ARG A 1 113 ? -12.652 -6.087 -3.652 1.00 87.88 113 ARG A O 1
ATOM 927 N N . LEU A 1 114 ? -12.484 -8.014 -4.786 1.00 89.69 114 LEU A N 1
ATOM 928 C CA . LEU A 1 114 ? -13.749 -8.556 -4.280 1.00 89.69 114 LEU A CA 1
ATOM 929 C C . LEU A 1 114 ? -13.705 -8.771 -2.761 1.00 89.69 114 LEU A C 1
ATOM 931 O O . LEU A 1 114 ? -14.633 -8.381 -2.054 1.00 89.69 114 LEU A O 1
ATOM 935 N N . ALA A 1 115 ? -12.609 -9.333 -2.250 1.00 88.25 115 ALA A N 1
ATOM 936 C CA . ALA A 1 115 ? -12.401 -9.498 -0.817 1.00 88.25 115 ALA A CA 1
ATOM 937 C C . ALA A 1 115 ? -12.355 -8.145 -0.085 1.00 88.25 115 ALA A C 1
ATOM 939 O O . ALA A 1 115 ? -12.937 -8.024 0.990 1.00 88.25 115 ALA A O 1
ATOM 940 N N . CYS A 1 116 ? -11.739 -7.118 -0.678 1.00 90.31 116 CYS A N 1
ATOM 941 C CA . CYS A 1 116 ? -11.744 -5.755 -0.147 1.00 90.31 116 CYS A CA 1
ATOM 942 C C . CYS A 1 116 ? -13.161 -5.171 -0.082 1.00 90.31 116 CYS A C 1
ATOM 944 O O . CYS A 1 116 ? -13.528 -4.613 0.944 1.00 90.31 116 CYS A O 1
ATOM 946 N N . ILE A 1 117 ? -13.976 -5.336 -1.131 1.00 91.56 117 ILE A N 1
ATOM 947 C CA . ILE A 1 117 ? -15.366 -4.848 -1.152 1.00 91.56 117 ILE A CA 1
ATOM 948 C C . ILE A 1 117 ? -16.181 -5.491 -0.025 1.00 91.56 117 ILE A C 1
ATOM 950 O O . ILE A 1 117 ? -16.845 -4.788 0.735 1.00 91.56 117 ILE A O 1
ATOM 954 N N . LEU A 1 118 ? -16.105 -6.818 0.114 1.00 92.38 118 LEU A N 1
ATOM 955 C CA . LEU A 1 118 ? -16.810 -7.542 1.175 1.00 92.38 118 LEU A CA 1
ATOM 956 C C . LEU A 1 118 ? -16.312 -7.127 2.566 1.00 92.38 118 LEU A C 1
ATOM 958 O O . LEU A 1 118 ? -17.116 -6.903 3.469 1.00 92.38 118 LEU A O 1
ATOM 962 N N . PHE A 1 119 ? -14.997 -6.976 2.728 1.00 91.00 119 PHE A N 1
ATOM 963 C CA . PHE A 1 119 ? -14.389 -6.514 3.972 1.00 91.00 119 PHE A CA 1
ATOM 964 C C . PHE A 1 119 ? -14.864 -5.108 4.358 1.00 91.00 119 PHE A C 1
ATOM 966 O O . PHE A 1 119 ? -15.252 -4.895 5.504 1.00 91.00 119 PHE A O 1
ATOM 973 N N . SER A 1 120 ? -14.902 -4.168 3.414 1.00 92.62 120 SER A N 1
ATOM 974 C CA . SER A 1 120 ? -15.395 -2.808 3.650 1.00 92.62 120 SER A CA 1
ATOM 975 C C . SER A 1 120 ? -16.887 -2.780 3.983 1.00 92.62 120 SER A C 1
ATOM 977 O O . SER A 1 120 ? -17.290 -2.041 4.880 1.00 92.62 120 SER A O 1
ATOM 979 N N . LEU A 1 121 ? -17.703 -3.603 3.316 1.00 94.06 121 LEU A N 1
ATOM 980 C CA . LEU A 1 121 ? -19.158 -3.618 3.499 1.00 94.06 121 LEU A CA 1
ATOM 981 C C . LEU A 1 121 ? -19.568 -3.951 4.941 1.00 94.06 121 LEU A C 1
ATOM 983 O O . LEU A 1 121 ? -20.439 -3.290 5.497 1.00 94.06 121 LEU A O 1
ATOM 987 N N . PHE A 1 122 ? -18.930 -4.951 5.554 1.00 93.38 122 PHE A N 1
ATOM 988 C CA . PHE A 1 122 ? -19.206 -5.337 6.945 1.00 93.38 122 PHE A CA 1
ATOM 989 C C . PHE A 1 122 ? -18.321 -4.602 7.952 1.00 93.38 122 PHE A C 1
ATOM 991 O O . PHE A 1 122 ? -18.743 -4.314 9.073 1.00 93.38 122 PHE A O 1
ATOM 998 N N . GLY A 1 123 ? -17.092 -4.287 7.557 1.00 92.31 123 GLY A N 1
ATOM 999 C CA . GLY A 1 123 ? -16.105 -3.684 8.431 1.00 92.31 123 GLY A CA 1
ATOM 1000 C C . GLY A 1 123 ? -16.413 -2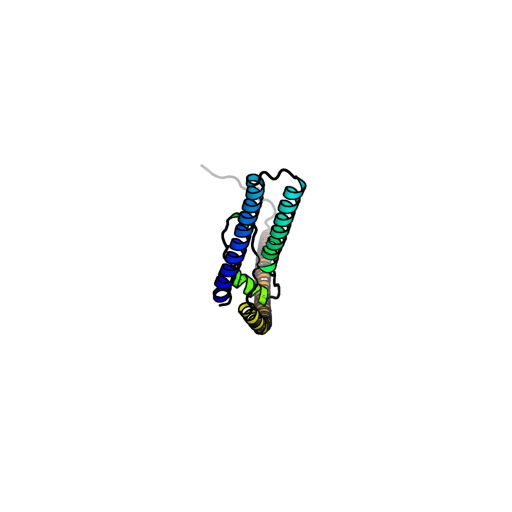.232 8.783 1.00 92.31 123 GLY A C 1
ATOM 1001 O O . GLY A 1 123 ? -16.243 -1.855 9.941 1.00 92.31 123 GLY A O 1
ATOM 1002 N N . ILE A 1 124 ? -16.896 -1.421 7.834 1.00 94.81 124 ILE A N 1
ATOM 1003 C CA . ILE A 1 124 ? -17.198 -0.003 8.090 1.00 94.81 124 ILE A CA 1
ATOM 1004 C C . ILE A 1 124 ? -18.325 0.145 9.132 1.00 94.81 124 ILE A C 1
ATOM 1006 O O . ILE A 1 124 ? -18.095 0.827 10.133 1.00 94.81 124 ILE A O 1
ATOM 1010 N N . PRO A 1 125 ? -19.497 -0.521 9.002 1.00 94.25 125 PRO A N 1
ATOM 1011 C CA . PRO A 1 125 ? -20.544 -0.457 10.024 1.00 94.25 125 PRO A CA 1
ATOM 1012 C C . PRO A 1 125 ? -20.065 -0.919 11.402 1.00 94.25 125 PRO A C 1
ATOM 1014 O O . PRO A 1 125 ? -20.336 -0.256 12.402 1.00 94.25 125 PRO A O 1
ATOM 1017 N N . LEU A 1 126 ? -19.313 -2.024 11.458 1.00 92.81 126 LEU A N 1
ATOM 1018 C CA . LEU A 1 126 ? -18.776 -2.536 12.717 1.00 92.81 126 LEU A CA 1
ATOM 1019 C C . LEU A 1 126 ? -17.810 -1.530 13.355 1.00 92.81 126 LEU A C 1
ATOM 1021 O O . LEU A 1 126 ? -17.904 -1.254 14.549 1.00 92.81 126 LEU A O 1
ATOM 1025 N N . THR A 1 127 ? -16.935 -0.928 12.549 1.00 93.00 127 THR A N 1
ATOM 1026 C CA . THR A 1 127 ? -15.978 0.085 13.006 1.00 93.00 127 THR A CA 1
ATOM 1027 C C . THR A 1 127 ? -16.705 1.302 13.576 1.00 93.00 127 THR A C 1
ATOM 1029 O O . THR A 1 127 ? -16.354 1.761 14.660 1.00 93.00 127 THR A O 1
ATOM 1032 N N . LEU A 1 128 ? -17.772 1.778 12.927 1.00 92.62 128 LEU A N 1
ATOM 1033 C CA . LEU A 1 128 ? -18.578 2.896 13.431 1.00 92.62 128 LEU A CA 1
ATOM 1034 C C . LEU A 1 128 ? -19.202 2.604 14.801 1.00 92.62 128 LEU A C 1
ATOM 1036 O O . LEU A 1 128 ? -19.121 3.448 15.694 1.00 92.62 128 LEU A O 1
ATOM 1040 N N . VAL A 1 129 ? -19.770 1.408 14.992 1.00 94.44 129 VAL A N 1
ATOM 1041 C CA . VAL A 1 129 ? -20.320 0.992 16.296 1.00 94.44 129 VAL A CA 1
ATOM 1042 C C . VAL A 1 129 ? -19.215 0.947 17.350 1.00 94.44 129 VAL A C 1
ATOM 1044 O O . VAL A 1 129 ? -19.357 1.545 18.414 1.00 94.44 129 VAL A O 1
ATOM 1047 N N . THR A 1 130 ? -18.073 0.327 17.034 1.00 93.56 130 THR A N 1
ATOM 1048 C CA . THR A 1 130 ? -16.953 0.257 17.984 1.00 93.56 130 THR A CA 1
ATOM 1049 C C . THR A 1 130 ? -16.413 1.635 18.353 1.00 93.56 130 THR A C 1
ATOM 1051 O O . THR A 1 130 ? -16.141 1.873 19.525 1.00 93.56 130 THR A O 1
ATOM 1054 N N . ILE A 1 131 ? -16.309 2.567 17.398 1.00 93.44 131 ILE A N 1
ATOM 1055 C CA . ILE A 1 131 ? -15.866 3.943 17.658 1.00 93.44 131 ILE A CA 1
ATOM 1056 C C . ILE A 1 131 ? -16.860 4.664 18.572 1.00 93.44 131 ILE A C 1
ATOM 1058 O O . ILE A 1 131 ? -16.433 5.391 19.467 1.00 93.44 131 ILE A O 1
ATOM 1062 N N . ALA A 1 132 ? -18.167 4.457 18.390 1.00 93.62 132 ALA A N 1
ATOM 1063 C CA . ALA A 1 132 ? -19.179 5.062 19.252 1.00 93.62 132 ALA A CA 1
ATOM 1064 C C . ALA A 1 132 ? -19.059 4.574 20.705 1.00 93.62 132 ALA A C 1
ATOM 1066 O O . ALA A 1 132 ? -19.118 5.381 21.636 1.00 93.62 132 ALA A O 1
ATOM 1067 N N . ASP A 1 133 ? -18.839 3.275 20.906 1.00 94.75 133 ASP A N 1
ATOM 1068 C CA . ASP A 1 133 ? -18.683 2.701 22.245 1.00 94.75 133 ASP A CA 1
ATOM 1069 C C . ASP A 1 133 ? -17.338 3.073 22.883 1.00 94.75 133 ASP A C 1
ATOM 1071 O O . ASP A 1 133 ? -17.299 3.452 24.057 1.00 94.75 133 ASP A O 1
ATOM 1075 N N . LEU A 1 134 ? -16.252 3.091 22.102 1.00 94.31 134 LEU A N 1
ATOM 1076 C CA . LEU A 1 134 ? -14.965 3.656 22.523 1.00 94.31 134 LEU A CA 1
ATOM 1077 C C . LEU A 1 134 ? -15.111 5.126 22.929 1.00 94.31 134 LEU A C 1
ATOM 1079 O O . LEU A 1 134 ? -14.565 5.530 23.951 1.00 94.31 134 LEU A O 1
ATOM 1083 N N . GLY A 1 135 ? -15.874 5.921 22.178 1.00 93.62 135 GLY A N 1
ATOM 1084 C CA . GLY A 1 135 ? -16.134 7.325 22.489 1.00 93.62 135 GLY A CA 1
ATOM 1085 C C . GLY A 1 135 ? -16.839 7.514 23.834 1.00 93.62 135 GLY A C 1
ATOM 1086 O O . GLY A 1 135 ? -16.427 8.368 24.621 1.00 93.62 135 GLY A O 1
ATOM 1087 N N . LYS A 1 136 ? -17.849 6.688 24.136 1.00 94.19 136 LYS A N 1
ATOM 1088 C CA . LYS A 1 136 ? -18.536 6.702 25.442 1.00 94.19 136 LYS A CA 1
ATOM 1089 C C . LYS A 1 136 ? -17.594 6.309 26.573 1.00 94.19 136 LYS A C 1
ATOM 1091 O O . LYS A 1 136 ? -17.475 7.050 27.544 1.00 94.19 136 LYS A O 1
ATOM 1096 N N . PHE A 1 137 ? -16.870 5.202 26.408 1.00 95.50 137 PHE A N 1
ATOM 1097 C CA . PHE A 1 137 ? -15.911 4.728 27.402 1.00 95.50 137 PHE A CA 1
ATOM 1098 C C . PHE A 1 137 ? -14.840 5.785 27.697 1.00 95.50 137 PHE A C 1
ATOM 1100 O O . PHE A 1 137 ? -14.571 6.093 28.859 1.00 95.50 137 PHE A O 1
ATOM 1107 N N . LEU A 1 138 ? -14.268 6.392 26.654 1.00 94.25 138 LEU A N 1
ATOM 1108 C CA . LEU A 1 138 ? -13.290 7.469 26.792 1.00 94.25 138 LEU A CA 1
ATOM 1109 C C . LEU A 1 138 ? -13.900 8.693 27.479 1.00 94.25 138 LEU A C 1
ATOM 1111 O O . LEU A 1 138 ? -13.267 9.251 28.368 1.00 94.25 138 LEU A O 1
ATOM 1115 N N . SER A 1 139 ? -15.120 9.098 27.121 1.00 95.19 139 SER A N 1
ATO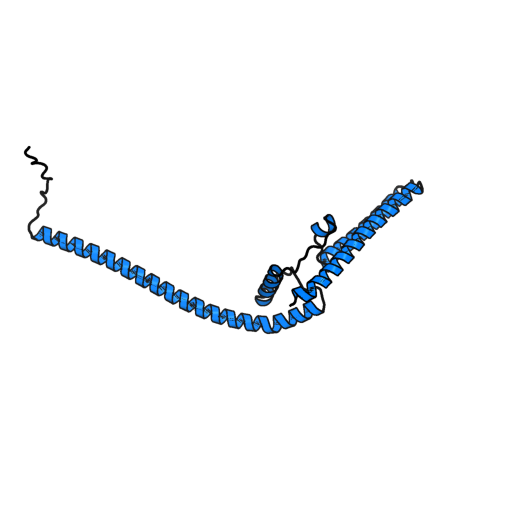M 1116 C CA . SER A 1 139 ? -15.795 10.238 27.751 1.00 95.19 139 SER A CA 1
ATOM 1117 C C . SER A 1 139 ? -16.019 10.019 29.249 1.00 95.19 139 SER A C 1
ATOM 1119 O O . SER A 1 139 ? -15.654 10.879 30.051 1.00 95.19 139 SER A O 1
ATOM 1121 N N . GLU A 1 140 ? -16.530 8.854 29.644 1.00 94.25 140 GLU A N 1
ATOM 1122 C CA . GLU A 1 140 ? -16.738 8.502 31.052 1.00 94.25 140 GLU A CA 1
ATOM 1123 C C . GLU A 1 140 ? -15.422 8.504 31.837 1.00 94.25 140 GLU A C 1
ATOM 1125 O O . GLU A 1 140 ? -15.341 9.096 32.917 1.00 94.25 140 GLU A O 1
ATOM 1130 N N . HIS A 1 141 ? -14.364 7.917 31.267 1.00 94.06 141 HIS A N 1
ATOM 1131 C CA . HIS A 1 141 ? -13.040 7.906 31.889 1.00 94.06 141 HIS A CA 1
ATOM 1132 C C . HIS A 1 141 ? -12.445 9.310 31.987 1.00 94.06 141 HIS A C 1
ATOM 1134 O O . HIS A 1 141 ? -11.866 9.653 33.016 1.00 94.06 141 HIS A O 1
ATOM 1140 N N . LEU A 1 142 ? -12.613 10.150 30.965 1.00 94.81 142 LEU A N 1
ATOM 1141 C CA . LEU A 1 142 ? -12.149 11.537 30.979 1.00 94.81 142 LEU A CA 1
ATOM 1142 C C . LEU A 1 142 ? -12.890 12.369 32.029 1.00 94.81 142 LEU A C 1
ATOM 1144 O O . LEU A 1 142 ? -12.246 13.106 32.774 1.00 94.81 142 LEU A O 1
ATOM 1148 N N . ILE A 1 143 ? -14.214 12.229 32.136 1.00 95.12 143 ILE A N 1
ATOM 1149 C CA . ILE A 1 143 ? -15.021 12.920 33.153 1.00 95.12 143 ILE A CA 1
ATOM 1150 C C . ILE A 1 143 ? -14.620 12.451 34.552 1.00 95.12 143 ILE A C 1
ATOM 1152 O O . ILE A 1 143 ? -14.431 13.279 35.447 1.00 95.12 143 ILE A O 1
ATOM 1156 N N . TRP A 1 144 ? -14.442 11.143 34.747 1.00 94.31 144 TRP A N 1
ATOM 1157 C CA . TRP A 1 144 ? -13.990 10.590 36.020 1.00 94.31 144 TRP A CA 1
ATOM 1158 C C . TRP A 1 144 ? -12.594 11.099 36.397 1.00 94.31 144 TRP A C 1
ATOM 1160 O O . TRP A 1 144 ? -12.403 11.593 37.512 1.00 94.31 144 TRP A O 1
ATOM 1170 N N . LEU A 1 145 ? -11.638 11.063 35.463 1.00 93.88 145 LEU A N 1
ATOM 1171 C CA . LEU A 1 145 ? -10.281 11.583 35.655 1.00 93.88 145 LEU A CA 1
ATOM 1172 C C . LEU A 1 145 ? -10.293 13.082 35.969 1.00 93.88 145 LEU A C 1
ATOM 1174 O O . LEU A 1 145 ? -9.625 13.516 36.907 1.00 93.88 145 LEU A O 1
ATOM 1178 N N . TYR A 1 146 ? -11.079 13.870 35.235 1.00 94.62 146 TYR A N 1
ATOM 1179 C CA . TYR A 1 146 ? -11.207 15.309 35.451 1.00 94.62 146 TYR A CA 1
ATOM 1180 C C . TYR A 1 146 ? -11.852 15.632 36.805 1.00 94.62 146 TYR A C 1
ATOM 1182 O O . TYR A 1 146 ? -11.369 16.498 37.537 1.00 94.62 146 TYR A O 1
ATOM 1190 N N . GLY A 1 147 ? -12.894 14.893 37.194 1.00 93.50 147 GLY A N 1
ATOM 1191 C CA . GLY A 1 147 ? -13.531 15.017 38.504 1.00 93.50 147 GLY A CA 1
ATOM 1192 C C . GLY A 1 147 ? -12.582 14.662 39.650 1.00 93.50 147 GLY A C 1
ATOM 1193 O O . GLY A 1 147 ? -12.519 15.387 40.647 1.00 93.50 147 GLY A O 1
ATOM 1194 N N . ASN A 1 148 ? -11.793 13.594 39.500 1.00 91.12 148 ASN A N 1
ATOM 1195 C CA . ASN A 1 148 ? -10.756 13.232 40.467 1.00 91.12 148 ASN A CA 1
ATOM 1196 C C . ASN A 1 148 ? -9.653 14.290 40.538 1.00 91.12 148 ASN A C 1
ATOM 1198 O O . ASN A 1 148 ? -9.238 14.659 41.636 1.00 91.12 148 ASN A O 1
ATOM 1202 N N . TYR A 1 149 ? -9.223 14.830 39.398 1.00 94.50 149 TYR A N 1
ATOM 1203 C CA . TYR A 1 149 ? -8.258 15.924 39.344 1.00 94.50 149 TYR A CA 1
ATOM 1204 C C . TYR A 1 149 ? -8.776 17.177 40.065 1.00 94.50 149 TYR A C 1
ATOM 1206 O O . TYR A 1 149 ? -8.073 17.737 40.908 1.00 94.50 149 TYR A O 1
ATOM 1214 N N . LEU A 1 150 ? -10.023 17.589 39.812 1.00 93.25 150 LEU A N 1
ATOM 1215 C CA . LEU A 1 150 ? -10.638 18.733 40.490 1.00 93.25 150 LEU A CA 1
ATOM 1216 C C . LEU A 1 150 ? -10.804 18.497 41.995 1.00 93.25 150 LEU A C 1
ATOM 1218 O O . LEU A 1 150 ? -10.477 19.388 42.781 1.00 93.25 150 LEU A O 1
ATOM 1222 N N . LYS A 1 151 ? -11.251 17.306 42.418 1.00 90.62 151 LYS A N 1
ATOM 1223 C CA . LYS A 1 151 ? -11.309 16.936 43.845 1.00 90.62 151 LYS A CA 1
ATOM 1224 C C . LYS A 1 151 ? -9.931 16.996 44.490 1.00 90.62 151 LYS A C 1
ATOM 1226 O O . LYS A 1 151 ? -9.796 17.542 45.582 1.00 90.62 151 LYS A O 1
ATOM 1231 N N . MET A 1 152 ? -8.913 16.472 43.815 1.00 90.44 152 MET A N 1
ATOM 1232 C CA . MET A 1 152 ? -7.540 16.455 44.310 1.00 90.44 152 MET A CA 1
ATOM 1233 C C . MET A 1 152 ? -6.970 17.879 44.417 1.00 90.44 152 MET A C 1
ATOM 1235 O O . MET A 1 152 ? -6.411 18.236 45.454 1.00 90.44 152 MET A O 1
ATOM 1239 N N . LYS A 1 153 ? -7.230 18.741 43.424 1.00 89.44 153 LYS A N 1
ATOM 1240 C CA . LYS A 1 153 ? -6.907 20.177 43.460 1.00 89.44 153 LYS A 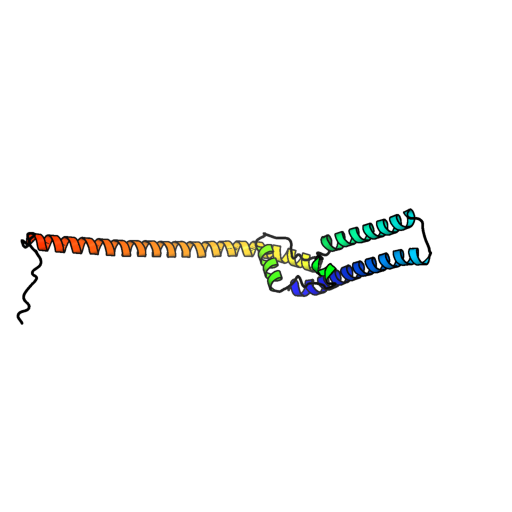CA 1
ATOM 1241 C C . LYS A 1 153 ? -7.619 20.895 44.606 1.00 89.44 153 LYS A C 1
ATOM 1243 O O . LYS A 1 153 ? -6.976 21.636 45.342 1.00 89.44 153 LYS A O 1
ATOM 1248 N N . HIS A 1 154 ? -8.919 20.666 44.791 1.00 92.50 154 HIS A N 1
ATOM 1249 C CA . HIS A 1 154 ? -9.688 21.283 45.873 1.00 92.50 154 HIS A CA 1
ATOM 1250 C C . HIS A 1 154 ? -9.210 20.805 47.253 1.00 92.50 154 HIS A C 1
ATOM 1252 O O . HIS A 1 154 ? -9.078 21.610 48.173 1.00 92.50 154 HIS A O 1
ATOM 1258 N N . TYR A 1 155 ? -8.885 19.516 47.398 1.00 89.31 155 TYR A N 1
ATOM 1259 C CA . TYR A 1 155 ? -8.327 18.957 48.630 1.00 89.31 155 TYR A CA 1
ATOM 1260 C C . TYR A 1 155 ? -6.961 19.569 48.968 1.00 89.31 155 TYR A C 1
ATOM 1262 O O . TYR A 1 155 ? -6.713 19.940 50.117 1.00 89.31 155 TYR A O 1
ATOM 1270 N N . LEU A 1 156 ? -6.088 19.728 47.967 1.00 89.00 156 LEU A N 1
ATOM 1271 C CA . LEU A 1 156 ? -4.813 20.427 48.124 1.00 89.00 156 LEU A CA 1
ATOM 1272 C C . LEU A 1 156 ? -5.016 21.899 48.502 1.00 89.00 156 LEU A C 1
ATOM 1274 O O . LEU A 1 156 ? -4.360 22.373 49.427 1.00 89.00 156 LEU A O 1
ATOM 1278 N N . PHE A 1 157 ? -5.947 22.599 47.849 1.00 89.31 157 PHE A N 1
ATOM 1279 C CA . PHE A 1 157 ? -6.229 24.008 48.130 1.00 89.31 157 PHE A CA 1
ATOM 1280 C C . PHE A 1 157 ? -6.770 24.205 49.554 1.00 89.31 157 PHE A C 1
ATOM 1282 O O . PHE A 1 157 ? -6.206 24.993 50.307 1.00 89.31 157 PHE A O 1
ATOM 1289 N N . ARG A 1 158 ? -7.757 23.402 49.992 1.00 85.56 158 ARG A N 1
ATOM 1290 C CA . ARG A 1 158 ? -8.238 23.410 51.392 1.00 85.56 158 ARG A CA 1
ATOM 1291 C C . ARG A 1 158 ? -7.145 23.054 52.393 1.00 85.56 158 ARG A C 1
ATOM 1293 O O . ARG A 1 158 ? -7.125 23.613 53.484 1.00 85.56 158 ARG A O 1
ATOM 1300 N N . ARG A 1 159 ? -6.224 22.141 52.059 1.00 83.12 159 ARG A N 1
ATOM 1301 C CA . ARG A 1 159 ? -5.073 21.863 52.935 1.00 83.12 159 ARG A CA 1
ATOM 1302 C C . ARG A 1 159 ? -4.168 23.082 53.086 1.00 83.12 159 ARG A C 1
ATOM 1304 O O . ARG A 1 159 ? -3.669 23.302 54.185 1.00 83.12 159 ARG A O 1
ATOM 1311 N N . VAL A 1 160 ? -3.943 23.850 52.024 1.00 84.06 160 VAL A N 1
ATOM 1312 C CA . VAL A 1 160 ? -3.141 25.082 52.081 1.00 84.06 160 VAL A CA 1
ATOM 1313 C C . VAL A 1 160 ? -3.866 26.175 52.872 1.00 84.06 160 VAL A C 1
ATOM 1315 O O . VAL A 1 160 ? -3.241 26.779 53.741 1.00 84.06 160 VAL A O 1
ATOM 1318 N N . GLU A 1 161 ? -5.166 26.367 52.637 1.00 84.62 161 GLU A N 1
ATOM 1319 C CA . GLU A 1 161 ? -6.019 27.329 53.356 1.00 84.62 161 GLU A CA 1
ATOM 1320 C C . GLU A 1 161 ? -6.035 27.043 54.866 1.00 84.62 161 GLU A C 1
ATOM 1322 O O . GLU A 1 161 ? -5.603 27.873 55.662 1.00 84.62 161 GLU A O 1
ATOM 1327 N N . ASN A 1 162 ? -6.372 25.809 55.267 1.00 76.69 162 ASN A N 1
ATOM 1328 C CA . ASN A 1 162 ? -6.378 25.407 56.678 1.00 76.69 162 ASN A CA 1
ATOM 1329 C C . ASN A 1 162 ? -4.989 25.540 57.333 1.00 76.69 162 ASN A C 1
ATOM 1331 O O . ASN A 1 162 ? -4.881 25.747 58.542 1.00 76.69 162 ASN A O 1
ATOM 1335 N N . ARG A 1 163 ? -3.895 25.389 56.567 1.00 76.94 163 ARG A N 1
ATO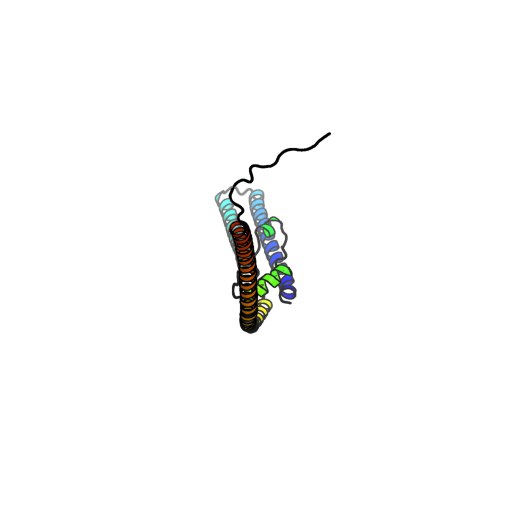M 1336 C CA . ARG A 1 163 ? -2.532 25.616 57.081 1.00 76.94 163 ARG A CA 1
ATOM 1337 C C . ARG A 1 163 ? -2.221 27.101 57.287 1.00 76.94 163 ARG A C 1
ATOM 1339 O O . ARG A 1 163 ? -1.416 27.392 58.172 1.00 76.94 163 ARG A O 1
ATOM 1346 N N . LYS A 1 164 ? -2.814 28.012 56.506 1.00 78.81 164 LYS A N 1
ATOM 1347 C CA . LYS A 1 164 ? -2.708 29.466 56.715 1.00 78.81 164 LYS A CA 1
ATOM 1348 C C . LYS A 1 164 ? -3.516 29.915 57.928 1.00 78.81 164 LYS A C 1
ATOM 1350 O O . LYS A 1 164 ? -2.928 30.498 58.830 1.00 78.81 164 LYS A O 1
ATOM 1355 N N . GLU A 1 165 ? -4.788 29.534 58.010 1.00 78.56 165 GLU A N 1
ATOM 1356 C CA . GLU A 1 165 ? -5.677 29.889 59.128 1.00 78.56 165 GLU A CA 1
ATOM 1357 C C . GLU A 1 165 ? -5.103 29.415 60.473 1.00 78.56 165 GLU A C 1
ATOM 1359 O O . GLU A 1 165 ? -5.018 30.170 61.439 1.00 78.56 165 GLU A O 1
ATOM 1364 N N . LYS A 1 166 ? -4.571 28.184 60.525 1.00 74.56 166 LYS A N 1
ATOM 1365 C CA . LYS A 1 166 ? -3.907 27.673 61.733 1.00 74.56 166 LYS A CA 1
ATOM 1366 C C . LYS A 1 166 ? -2.639 28.456 62.103 1.00 74.56 166 LYS A C 1
ATOM 1368 O O . LYS A 1 166 ? -2.302 28.522 63.280 1.00 74.56 166 LYS A O 1
ATOM 1373 N N . ARG A 1 167 ? -1.912 29.029 61.135 1.00 71.56 167 ARG A N 1
ATOM 1374 C CA . ARG A 1 167 ? -0.756 29.903 61.409 1.00 71.56 167 ARG A CA 1
ATOM 1375 C C . ARG A 1 167 ? -1.193 31.273 61.928 1.00 71.56 167 ARG A C 1
ATOM 1377 O O . ARG A 1 167 ? -0.567 31.767 62.859 1.00 71.56 167 ARG A O 1
ATOM 1384 N N . GLU A 1 168 ? -2.246 31.854 61.362 1.00 73.81 168 GLU A N 1
ATOM 1385 C CA . GLU A 1 168 ? -2.797 33.146 61.797 1.00 73.81 168 GLU A CA 1
ATOM 1386 C C . GLU A 1 168 ? -3.376 33.061 63.210 1.00 73.81 168 GLU A C 1
ATOM 1388 O O . GLU A 1 168 ? -3.003 33.867 64.057 1.00 73.81 168 GLU A O 1
ATOM 1393 N N . HIS A 1 169 ? -4.149 32.014 63.519 1.00 74.19 169 HIS A N 1
ATOM 1394 C CA . HIS A 1 169 ? -4.662 31.788 64.874 1.00 74.19 169 HIS A CA 1
ATOM 1395 C C . HIS A 1 169 ? -3.551 31.633 65.920 1.00 74.19 169 HIS A C 1
ATOM 1397 O O . HIS A 1 169 ? -3.661 32.163 67.023 1.00 74.19 169 HIS A O 1
ATOM 1403 N N . VAL A 1 170 ? -2.460 30.930 65.590 1.00 72.62 170 VAL A N 1
ATOM 1404 C CA . VAL A 1 170 ? -1.293 30.837 66.486 1.00 72.62 170 VAL A CA 1
ATOM 1405 C C . VAL A 1 170 ? -0.649 32.215 66.680 1.00 72.62 170 VAL A C 1
ATOM 1407 O O . VAL A 1 170 ? -0.254 32.545 67.795 1.00 72.62 170 VAL A O 1
ATOM 1410 N N . CYS A 1 171 ? -0.591 33.044 65.635 1.00 65.25 171 CYS A N 1
ATOM 1411 C CA . CYS A 1 171 ? -0.034 34.395 65.704 1.00 65.25 171 CYS A CA 1
ATOM 1412 C C . CYS A 1 171 ? -0.903 35.343 66.555 1.00 65.25 171 CYS A C 1
ATOM 1414 O O . CYS A 1 171 ? -0.369 36.042 67.416 1.00 65.25 171 CYS A O 1
ATOM 1416 N N . GLU A 1 172 ? -2.232 35.310 66.403 1.00 66.88 172 GLU A N 1
ATOM 1417 C CA . GLU A 1 172 ? -3.168 36.064 67.253 1.00 66.88 172 GLU A CA 1
ATOM 1418 C C . GLU A 1 172 ? -3.102 35.618 68.713 1.00 66.88 172 GLU A C 1
ATOM 1420 O O . GLU A 1 172 ? -3.092 36.446 69.623 1.00 66.88 172 GLU A O 1
ATOM 1425 N N . GLN A 1 173 ? -3.013 34.310 68.958 1.00 67.44 173 GLN A N 1
ATOM 1426 C CA . GLN A 1 173 ? -2.922 33.773 70.311 1.00 67.44 173 GLN A CA 1
ATOM 1427 C C . GLN A 1 173 ? -1.595 34.154 70.994 1.00 67.44 173 GLN A C 1
ATOM 1429 O O . GLN A 1 173 ? -1.576 34.402 72.202 1.00 67.44 173 GLN A O 1
ATOM 1434 N N . CYS A 1 174 ? -0.500 34.265 70.236 1.00 63.03 174 CYS A N 1
ATOM 1435 C CA . CYS A 1 174 ? 0.758 34.857 70.699 1.00 63.03 174 CYS A CA 1
ATOM 1436 C C . CYS A 1 174 ? 0.616 36.360 71.000 1.00 63.03 174 CYS A C 1
ATOM 1438 O O . CYS A 1 174 ? 1.123 36.830 72.019 1.00 63.03 174 CYS A O 1
ATOM 1440 N N . GLN A 1 175 ? -0.122 37.103 70.174 1.00 60.75 175 GLN A N 1
ATOM 1441 C CA . GLN A 1 175 ? -0.327 38.545 70.335 1.00 60.75 175 GLN A CA 1
ATOM 1442 C C . GLN A 1 175 ? -1.226 38.885 71.539 1.00 60.75 175 GLN A C 1
ATOM 1444 O O . GLN A 1 175 ? -0.908 39.783 72.317 1.00 60.75 175 GLN A O 1
ATOM 1449 N N . HIS A 1 176 ? -2.287 38.105 71.778 1.00 62.25 176 HIS A N 1
ATOM 1450 C CA . HIS A 1 176 ? -3.183 38.253 72.935 1.00 62.25 176 HIS A CA 1
ATOM 1451 C C . HIS A 1 176 ? -2.535 37.866 74.270 1.00 62.25 176 HIS A C 1
ATOM 1453 O O . HIS A 1 176 ? -2.929 38.375 75.319 1.00 62.25 176 HIS A O 1
ATOM 1459 N N . ARG A 1 177 ? -1.523 36.990 74.247 1.00 61.47 177 ARG A N 1
ATOM 1460 C CA . ARG A 1 177 ? -0.687 36.689 75.421 1.00 61.47 177 ARG A CA 1
ATOM 1461 C C . ARG A 1 177 ? 0.360 37.772 75.711 1.00 61.47 177 ARG A C 1
ATOM 1463 O O . ARG A 1 177 ? 1.214 37.563 76.567 1.00 61.47 177 ARG A O 1
ATOM 1470 N N . GLY A 1 178 ? 0.281 38.927 75.047 1.00 53.62 178 GLY A N 1
ATOM 1471 C CA . GLY A 1 178 ? 1.127 40.080 75.343 1.00 53.62 178 GLY A CA 1
ATOM 1472 C C . GLY A 1 178 ? 2.542 39.966 74.786 1.00 53.62 178 GLY A C 1
ATOM 1473 O O . GLY A 1 178 ? 3.447 40.615 75.305 1.00 53.62 178 GLY A O 1
ATOM 1474 N N . ILE A 1 179 ? 2.757 39.175 73.730 1.00 58.94 179 ILE A N 1
ATOM 1475 C CA . ILE A 1 179 ? 4.046 39.156 73.030 1.00 58.94 179 ILE A CA 1
ATOM 1476 C C . ILE A 1 179 ? 4.105 40.391 72.117 1.00 58.94 179 ILE A C 1
ATOM 1478 O O . ILE A 1 179 ? 3.852 40.329 70.917 1.00 58.94 179 ILE A O 1
ATOM 1482 N N . SER A 1 180 ? 4.368 41.545 72.731 1.00 45.78 180 SER A N 1
ATOM 1483 C CA . SER A 1 180 ? 4.755 42.790 72.059 1.00 45.78 180 SER A CA 1
ATOM 1484 C C . SER A 1 180 ? 6.209 42.673 71.536 1.00 45.78 180 SER A C 1
ATOM 1486 O O . SER A 1 180 ? 6.968 41.825 72.016 1.00 45.78 180 SER A O 1
ATOM 1488 N N . PRO A 1 181 ? 6.625 43.477 70.540 1.00 47.28 181 PRO A N 1
ATOM 1489 C CA . PRO A 1 181 ? 7.614 43.137 69.518 1.00 47.28 181 PRO A CA 1
ATOM 1490 C C . PRO A 1 181 ? 9.055 43.427 69.952 1.00 47.28 181 PRO A C 1
ATOM 1492 O O . PRO A 1 181 ? 9.758 44.221 69.331 1.00 47.28 181 PRO A O 1
ATOM 1495 N N . HIS A 1 182 ? 9.517 42.777 71.014 1.00 44.16 182 HIS A N 1
ATOM 1496 C CA . HIS A 1 182 ? 10.930 42.820 71.383 1.00 44.16 182 HIS A CA 1
ATOM 1497 C C . HIS A 1 182 ? 11.474 41.418 71.629 1.00 44.16 182 HIS A C 1
ATOM 1499 O O . HIS A 1 182 ? 11.911 41.068 72.719 1.00 44.16 182 HIS A O 1
ATOM 1505 N N . MET A 1 183 ? 11.494 40.623 70.560 1.00 44.09 183 MET A N 1
ATOM 1506 C CA . MET A 1 183 ? 12.538 39.617 70.418 1.00 44.09 183 MET A CA 1
ATOM 1507 C C . MET A 1 183 ? 13.610 40.190 69.494 1.00 44.09 183 MET A C 1
ATOM 1509 O O . MET A 1 183 ? 13.730 39.835 68.326 1.00 44.09 183 MET A O 1
ATOM 1513 N N . VAL A 1 184 ? 14.374 41.133 70.049 1.00 40.56 184 VAL A N 1
ATOM 1514 C CA . VAL A 1 184 ? 15.793 41.227 69.701 1.00 40.56 184 VAL A CA 1
ATOM 1515 C C . VAL A 1 184 ? 16.398 39.874 70.098 1.00 40.56 184 VAL A C 1
ATOM 1517 O O . VAL A 1 184 ? 16.038 39.346 71.156 1.00 40.56 184 VAL A O 1
ATOM 1520 N N . PRO A 1 185 ? 17.211 39.255 69.228 1.00 47.19 185 PRO A N 1
ATOM 1521 C CA . PRO A 1 185 ? 17.727 37.915 69.456 1.00 47.19 185 PRO A CA 1
ATOM 1522 C C . PRO A 1 185 ? 18.549 37.917 70.743 1.00 47.19 185 PRO A C 1
ATOM 1524 O O . PRO A 1 185 ? 19.403 38.780 70.934 1.00 47.19 185 PRO A O 1
ATOM 1527 N N . ILE A 1 186 ? 18.289 36.958 71.630 1.00 37.16 186 ILE A N 1
ATOM 1528 C CA . ILE A 1 186 ? 19.204 36.688 72.735 1.00 37.16 186 ILE A CA 1
ATOM 1529 C C . ILE A 1 186 ? 20.305 35.807 72.148 1.00 37.16 186 ILE A C 1
ATOM 1531 O O . ILE A 1 186 ? 20.192 34.582 72.112 1.00 37.16 186 ILE A O 1
ATOM 1535 N N . GLU A 1 187 ? 21.326 36.453 71.595 1.00 49.25 187 GLU A N 1
ATOM 1536 C CA . GLU A 1 187 ? 22.663 35.875 71.610 1.00 49.25 187 GLU A CA 1
ATOM 1537 C C . GLU A 1 187 ? 23.195 35.956 73.052 1.00 49.25 187 GLU A C 1
ATOM 1539 O O . GLU A 1 187 ? 22.883 36.904 73.774 1.00 49.25 187 GLU A O 1
ATOM 1544 N N . GLU A 1 188 ? 23.998 34.952 73.420 1.00 47.59 188 GLU A N 1
ATOM 1545 C CA . GLU A 1 188 ? 24.789 34.805 74.654 1.00 47.59 188 GLU A CA 1
ATOM 1546 C C . GLU A 1 188 ? 23.977 34.399 75.912 1.00 47.59 188 GLU A C 1
ATOM 1548 O O . GLU A 1 188 ? 23.087 35.100 76.373 1.00 47.59 188 GLU A O 1
ATOM 1553 N N . GLN A 1 189 ? 24.232 33.251 76.553 1.00 37.78 189 GLN A N 1
ATOM 1554 C CA . GLN A 1 189 ? 25.556 32.881 77.053 1.00 37.78 189 GLN A CA 1
ATOM 1555 C C . GLN A 1 189 ? 25.894 31.397 76.850 1.00 37.78 189 GLN A C 1
ATOM 1557 O O . GLN A 1 189 ? 25.363 30.508 77.520 1.00 37.78 189 GLN A O 1
ATOM 1562 N N . LYS A 1 190 ? 26.895 31.149 75.998 1.00 46.50 190 LYS A N 1
ATOM 1563 C CA . LYS A 1 190 ? 27.972 30.244 76.403 1.00 46.50 190 LYS A CA 1
ATOM 1564 C C . LYS A 1 190 ? 28.620 30.873 77.634 1.00 46.50 190 LYS A C 1
ATOM 1566 O O . LYS A 1 190 ? 29.024 32.026 77.578 1.00 46.50 190 LYS A O 1
ATOM 1571 N N . PHE A 1 191 ? 28.762 30.123 78.714 1.00 45.38 191 PHE A N 1
ATOM 1572 C CA . PHE A 1 191 ? 29.837 30.396 79.658 1.00 45.38 191 PHE A CA 1
ATOM 1573 C C . PHE A 1 191 ? 30.645 29.124 79.851 1.00 45.38 191 PHE A C 1
ATOM 1575 O O . PHE A 1 191 ? 30.383 28.315 80.737 1.00 45.38 191 PHE A O 1
ATOM 1582 N N . ALA A 1 192 ? 31.582 28.956 78.925 1.00 36.31 192 ALA A N 1
ATOM 1583 C CA . ALA A 1 192 ? 32.958 28.546 79.160 1.00 36.31 192 ALA A CA 1
ATOM 1584 C C . ALA A 1 192 ? 33.756 28.903 77.900 1.00 36.31 192 ALA A C 1
ATOM 1586 O O . ALA A 1 192 ? 33.264 28.577 76.791 1.00 36.31 192 ALA A O 1
#

InterPro domains:
  IPR003280 Two pore domain potassium channel [PTHR11003] (4-163)
  IPR013099 Potassium channel domain [PF07885] (70-139)

pLDDT: mean 83.91, std 13.99, range [36.31, 95.5]